Protein AF-A0A8T1H9T9-F1 (afdb_monomer_lite)

Sequence (187 aa):
MYQTCFNNLQEPTKTAAKAFYFPAKLMSGYKSQDAETNREFNMTLEHLDGLLKQQKYLCGLCYKQLNVDTVSADRINNNLGHIDGNILMSCVECNVTRKDMSLIFFRYKKLLEFSS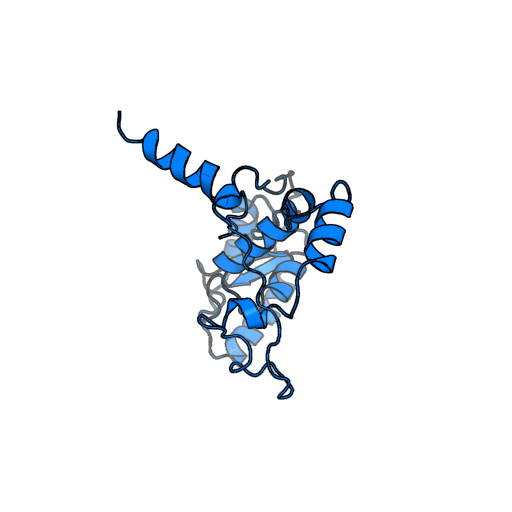DSLVYSIDRGEKDIYGKMKANIAGGPSIIFNRYAKRNETKNRGGKVCKKIIGYDAKALYLWADAMRSIDYN

Foldseek 3Di:
DDDFPCVDQDADDQDAADQDFADPVCLVVLVVVCVVVVADAADDSVLVSVLCVVLNQAAPQRNDHHDRQFWDWAAQQPVHGHHRPRTHIHGPVLRVVCPRPHSVVSSVVSSCVRCVVVGCPPADPVRVVVVVVVVVPPDDDPVVVVDPDADAQPDADDPRDGHHDDDDDPCVVVCVVVVVVVVVVPD

Radius of gyration: 25.4 Å; chains: 1; bounding box: 68×43×55 Å

Secondary structure (DSSP, 8-state):
-----GGGPPPPP----------GGGHHHHHHHHHHTT------HHHHHHHHHHTTTB-TTT-PBP-TTTEEEEESSTTS-S-TTSEEEEEHHHHHHHTTS-HHHHHHHHHHHHTTTTS--SS-GGGHHHHHHHHHH--S-GGGTT-S---TTTPBPTTSPBP-------THHHHHHHHHHHTTS--

Structure (mmCIF, N/CA/C/O backbone):
data_AF-A0A8T1H9T9-F1
#
_entry.id   AF-A0A8T1H9T9-F1
#
loop_
_atom_site.group_PDB
_atom_site.id
_atom_site.type_symbol
_atom_site.label_atom_id
_atom_site.label_alt_id
_atom_site.label_comp_id
_atom_site.label_asym_id
_atom_site.label_entity_id
_atom_site.label_seq_id
_atom_site.pdbx_PDB_ins_code
_atom_site.Cartn_x
_atom_site.Cartn_y
_atom_site.Cartn_z
_atom_site.occupancy
_atom_site.B_iso_or_equiv
_atom_site.auth_seq_id
_atom_site.auth_comp_id
_atom_site.auth_asym_id
_atom_site.auth_atom_id
_atom_site.pdbx_PDB_model_num
ATOM 1 N N . MET A 1 1 ? 22.676 7.965 -21.271 1.00 32.69 1 MET A N 1
ATOM 2 C CA . MET A 1 1 ? 21.995 7.920 -19.960 1.00 32.69 1 MET A CA 1
ATOM 3 C C . MET A 1 1 ? 20.557 7.567 -20.285 1.00 32.69 1 MET A C 1
ATOM 5 O O . MET A 1 1 ? 19.929 8.339 -20.991 1.00 32.69 1 MET A O 1
ATOM 9 N N . TYR A 1 2 ? 20.110 6.352 -19.965 1.00 31.20 2 TYR A N 1
ATOM 10 C CA . TYR A 1 2 ? 18.786 5.880 -20.377 1.00 31.20 2 TYR A CA 1
ATOM 11 C C . TYR A 1 2 ? 17.734 6.605 -19.543 1.00 31.20 2 TYR A C 1
ATOM 13 O O . TYR A 1 2 ? 17.544 6.289 -18.372 1.00 31.20 2 TYR A O 1
ATOM 21 N N . GLN A 1 3 ? 17.106 7.618 -20.128 1.00 34.66 3 GLN A N 1
ATOM 22 C CA . GLN A 1 3 ? 15.880 8.172 -19.588 1.00 34.66 3 GLN A CA 1
ATOM 23 C C . GLN A 1 3 ? 14.787 7.182 -19.980 1.00 34.66 3 GLN A C 1
ATOM 25 O O . GLN A 1 3 ? 14.427 7.076 -21.149 1.00 34.66 3 GLN A O 1
ATOM 30 N N . THR A 1 4 ? 14.323 6.386 -19.020 1.00 45.25 4 THR A N 1
ATOM 31 C CA . THR A 1 4 ? 13.048 5.678 -19.140 1.00 45.25 4 THR A CA 1
ATOM 32 C C . THR A 1 4 ? 12.015 6.706 -19.584 1.00 45.25 4 THR A C 1
ATOM 34 O O . THR A 1 4 ? 11.803 7.707 -18.898 1.00 45.25 4 THR A O 1
ATOM 37 N N . CYS A 1 5 ? 11.443 6.521 -20.772 1.00 45.84 5 CYS A N 1
ATOM 38 C CA . CYS A 1 5 ? 10.439 7.423 -21.316 1.00 45.84 5 CYS A CA 1
ATOM 39 C C . CYS A 1 5 ? 9.160 7.278 -20.478 1.00 45.84 5 CYS A C 1
ATOM 41 O O . CYS A 1 5 ? 8.282 6.483 -20.791 1.00 45.84 5 CYS A O 1
ATOM 43 N N . PHE A 1 6 ? 9.072 8.029 -19.380 1.00 54.66 6 PHE A N 1
ATOM 44 C CA . PHE A 1 6 ? 7.936 8.029 -18.453 1.00 54.66 6 PHE A CA 1
ATOM 45 C C . PHE A 1 6 ? 6.692 8.732 -19.003 1.00 54.66 6 PHE A C 1
ATOM 47 O O . PHE A 1 6 ? 5.670 8.792 -18.326 1.00 54.66 6 PHE A O 1
ATOM 54 N N . ASN A 1 7 ? 6.765 9.251 -20.228 1.00 53.41 7 ASN A N 1
ATOM 55 C CA . ASN A 1 7 ? 5.732 10.100 -20.812 1.00 53.41 7 ASN A CA 1
ATOM 56 C C . ASN A 1 7 ? 4.389 9.368 -21.018 1.00 53.41 7 ASN A C 1
ATOM 58 O O . ASN A 1 7 ? 3.380 10.037 -21.188 1.00 53.41 7 ASN A O 1
ATOM 62 N N . ASN A 1 8 ? 4.367 8.027 -20.949 1.00 60.62 8 ASN A N 1
ATOM 63 C CA . ASN A 1 8 ? 3.177 7.193 -21.168 1.00 60.62 8 ASN A CA 1
ATOM 64 C C . ASN A 1 8 ? 2.894 6.192 -20.027 1.00 60.62 8 ASN A C 1
ATOM 66 O O . ASN A 1 8 ? 2.303 5.138 -20.270 1.00 60.62 8 ASN A O 1
ATOM 70 N N . LEU A 1 9 ? 3.337 6.466 -18.792 1.00 67.94 9 LEU A N 1
ATOM 71 C CA . LEU A 1 9 ? 2.977 5.608 -17.657 1.00 67.94 9 LEU A CA 1
ATOM 72 C C . LEU A 1 9 ? 1.456 5.609 -17.460 1.00 67.94 9 LEU A C 1
ATOM 74 O O . LEU A 1 9 ? 0.837 6.667 -17.348 1.00 67.94 9 LEU A O 1
ATOM 78 N N . GLN A 1 10 ? 0.861 4.421 -17.408 1.00 71.00 10 GLN A N 1
ATOM 79 C CA . GLN A 1 10 ? -0.572 4.274 -17.181 1.00 71.00 10 GLN A CA 1
ATOM 80 C C . GLN A 1 10 ? -0.849 4.150 -15.684 1.00 71.00 10 GLN A C 1
ATOM 82 O O . GLN A 1 10 ? -0.148 3.436 -14.965 1.00 71.00 10 GLN A O 1
ATOM 87 N N . GLU A 1 11 ? -1.892 4.829 -15.209 1.00 72.19 11 GLU A N 1
ATOM 88 C CA . GLU A 1 11 ? -2.428 4.576 -13.875 1.00 72.19 11 GLU A CA 1
ATOM 89 C C . GLU A 1 11 ? -3.431 3.414 -13.908 1.00 72.19 11 GLU A C 1
ATOM 91 O O . GLU A 1 11 ? -4.172 3.261 -14.884 1.00 72.19 11 GLU A O 1
ATOM 96 N N . PRO A 1 12 ? -3.535 2.632 -12.820 1.00 75.38 12 PRO A N 1
ATOM 97 C CA . PRO A 1 12 ? -4.571 1.621 -12.702 1.00 75.38 12 PRO A CA 1
ATOM 98 C C . PRO A 1 12 ? -5.969 2.240 -12.757 1.00 75.38 12 PRO A C 1
ATOM 100 O O . PRO A 1 12 ? -6.246 3.275 -12.142 1.00 75.38 12 PRO A O 1
ATOM 103 N N . THR A 1 13 ? -6.884 1.567 -13.452 1.00 79.38 13 THR A N 1
ATOM 104 C CA . THR A 1 13 ? -8.282 1.994 -13.553 1.00 79.38 13 THR A CA 1
ATOM 105 C C . THR A 1 13 ? -8.969 1.966 -12.188 1.00 79.38 13 THR A C 1
ATOM 107 O O . THR A 1 13 ? -8.988 0.937 -11.510 1.00 79.38 13 THR A O 1
ATOM 110 N N . LYS A 1 14 ? -9.607 3.078 -11.814 1.00 84.19 14 LYS A N 1
ATOM 111 C CA . LYS A 1 14 ? -10.335 3.239 -10.545 1.00 84.19 14 LYS A CA 1
ATOM 112 C C . LYS A 1 14 ? -11.791 2.803 -10.730 1.00 84.19 14 LYS A C 1
ATOM 114 O O . LYS A 1 14 ? -12.678 3.633 -10.910 1.00 84.19 14 LYS A O 1
ATOM 119 N N . THR A 1 15 ? -12.021 1.491 -10.758 1.00 83.62 15 THR A N 1
ATOM 120 C CA . THR A 1 15 ? -13.379 0.922 -10.837 1.00 83.62 15 THR A CA 1
ATOM 121 C C . THR A 1 15 ? -14.134 1.120 -9.522 1.00 83.62 15 THR A C 1
ATOM 123 O O . THR A 1 15 ? -13.524 1.241 -8.464 1.00 83.62 15 THR A O 1
ATOM 126 N N . ALA A 1 16 ? -15.466 1.186 -9.571 1.00 80.75 16 ALA A N 1
ATOM 127 C CA . ALA A 1 16 ? -16.275 1.348 -8.365 1.00 80.75 16 ALA A CA 1
ATOM 128 C C . ALA A 1 16 ? -16.218 0.083 -7.490 1.00 80.75 16 ALA A C 1
ATOM 130 O O . ALA A 1 16 ? -16.397 -1.024 -7.995 1.00 80.75 16 ALA A O 1
ATOM 131 N N . ALA A 1 17 ? -15.998 0.256 -6.185 1.00 89.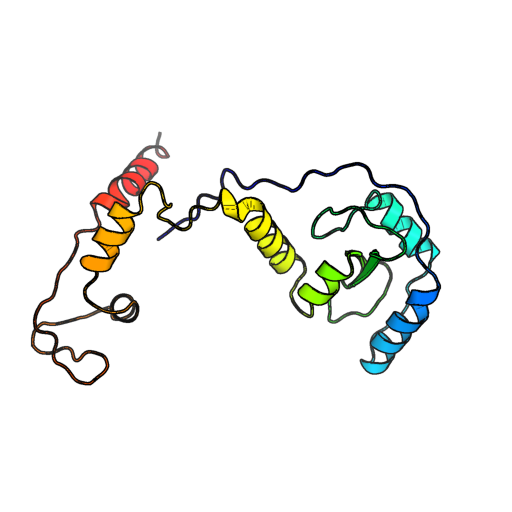88 17 ALA A N 1
ATOM 132 C CA . ALA A 1 17 ? -15.987 -0.824 -5.200 1.00 89.88 17 ALA A CA 1
ATOM 133 C C . ALA A 1 17 ? -17.249 -0.804 -4.322 1.00 89.88 17 ALA A C 1
ATOM 135 O O . ALA A 1 17 ? -17.875 0.239 -4.116 1.00 89.88 17 ALA A O 1
ATOM 136 N N . LYS A 1 18 ? -17.625 -1.977 -3.801 1.00 94.06 18 LYS A N 1
ATOM 137 C CA . LYS A 1 18 ? -18.786 -2.139 -2.918 1.00 94.06 18 LYS A CA 1
ATOM 138 C C . LYS A 1 18 ? -18.478 -1.578 -1.528 1.00 94.06 18 LYS A C 1
ATOM 140 O O . LYS A 1 18 ? -17.429 -1.867 -0.963 1.00 94.06 18 LYS A O 1
ATOM 145 N N . ALA A 1 19 ? -19.418 -0.824 -0.966 1.00 96.19 19 ALA A N 1
ATOM 146 C CA . ALA A 1 19 ? -19.297 -0.298 0.388 1.00 96.19 19 ALA A CA 1
ATOM 147 C C . ALA A 1 19 ? -19.327 -1.413 1.448 1.00 96.19 19 ALA A C 1
ATOM 149 O O . ALA A 1 19 ? -20.105 -2.364 1.341 1.00 96.19 19 ALA A O 1
ATOM 150 N N . PHE A 1 20 ? -18.501 -1.269 2.485 1.00 97.12 20 PHE A N 1
ATOM 151 C CA . PHE A 1 20 ? -18.460 -2.142 3.659 1.00 97.12 20 PHE A CA 1
ATOM 152 C C . PHE A 1 20 ? -17.895 -1.385 4.874 1.00 97.12 20 PHE A C 1
ATOM 154 O O . PHE A 1 20 ? -17.357 -0.288 4.719 1.00 97.12 20 PHE A O 1
ATOM 161 N N . TYR A 1 21 ? -18.026 -1.974 6.063 1.00 96.88 21 TYR A N 1
ATOM 162 C CA . TYR A 1 21 ? -17.457 -1.453 7.310 1.00 96.88 21 TYR A CA 1
ATOM 163 C C . TYR A 1 21 ? -16.150 -2.159 7.651 1.00 96.88 21 TYR A C 1
ATOM 165 O O . TYR A 1 21 ? -16.006 -3.362 7.404 1.00 96.88 21 TYR A O 1
ATOM 173 N N . PHE A 1 22 ? -15.208 -1.433 8.241 1.00 96.44 22 PHE A N 1
ATOM 174 C CA . PHE A 1 22 ? -13.924 -1.991 8.620 1.00 96.44 22 PHE A CA 1
ATOM 175 C C . PHE A 1 22 ? -14.094 -3.117 9.665 1.00 96.44 22 PHE A C 1
ATOM 177 O O . PHE A 1 22 ? -14.829 -2.954 10.644 1.00 96.44 22 PHE A O 1
ATOM 184 N N . PRO A 1 23 ? -13.424 -4.276 9.509 1.00 96.19 23 PRO A N 1
ATOM 185 C CA . PRO A 1 23 ? -13.605 -5.396 10.424 1.00 96.19 23 PRO A CA 1
ATOM 186 C C . PRO A 1 23 ? -12.994 -5.105 11.804 1.00 96.19 23 PRO A C 1
ATOM 188 O O . PRO A 1 23 ? -11.774 -5.129 11.975 1.00 96.19 23 PRO A O 1
ATOM 191 N N . ALA A 1 24 ? -13.843 -4.939 12.822 1.00 94.69 24 ALA A N 1
ATOM 192 C CA . ALA A 1 24 ? -13.422 -4.668 14.203 1.00 94.69 24 ALA A CA 1
ATOM 193 C C . ALA A 1 24 ? -12.420 -5.693 14.767 1.00 94.69 24 ALA A C 1
ATOM 195 O O . ALA A 1 24 ? -11.540 -5.340 15.550 1.00 94.69 24 ALA A O 1
ATOM 196 N N . LYS A 1 25 ? -12.497 -6.951 14.309 1.00 94.19 25 LYS A N 1
ATOM 197 C CA . LYS A 1 25 ? -11.572 -8.033 14.687 1.00 94.19 25 LYS A CA 1
ATOM 198 C C . LYS A 1 25 ? -10.094 -7.724 14.400 1.00 94.19 25 LYS A C 1
ATOM 200 O O . LYS A 1 25 ? -9.234 -8.304 15.047 1.00 94.19 25 LYS A O 1
ATOM 205 N N . LEU A 1 26 ? -9.792 -6.840 13.443 1.00 92.69 26 LEU A N 1
ATOM 206 C CA . LEU A 1 26 ? -8.414 -6.495 13.073 1.00 92.69 26 LEU A CA 1
ATOM 207 C C . LEU A 1 26 ? -7.767 -5.495 14.048 1.00 92.69 26 LEU A C 1
ATOM 209 O O . LEU A 1 26 ? -6.543 -5.425 14.125 1.00 92.69 26 LEU A O 1
ATOM 213 N N . MET A 1 27 ? -8.568 -4.753 14.821 1.00 93.00 27 MET A N 1
ATOM 214 C CA . MET A 1 27 ? -8.092 -3.675 15.700 1.00 93.00 27 MET A CA 1
ATOM 215 C C . MET A 1 27 ? -7.128 -4.166 16.782 1.00 93.00 27 MET A C 1
ATOM 217 O O . MET A 1 27 ? -6.137 -3.500 17.079 1.00 93.00 27 MET A O 1
ATOM 221 N N . SER A 1 28 ? -7.399 -5.339 17.361 1.00 93.19 28 SER A N 1
ATOM 222 C CA . SER A 1 28 ? -6.541 -5.930 18.393 1.00 93.19 28 SER A CA 1
ATOM 223 C C . SER A 1 28 ? -5.134 -6.206 17.865 1.00 93.19 28 SER A C 1
ATOM 225 O O . SER A 1 28 ? -4.162 -5.926 18.560 1.00 93.19 28 SER A O 1
ATOM 227 N N . GLY A 1 29 ? -5.020 -6.671 16.616 1.00 93.94 29 GLY A N 1
ATOM 228 C CA . GLY A 1 29 ? -3.738 -6.942 15.971 1.00 93.94 29 GLY A CA 1
ATOM 229 C C . GLY A 1 29 ? -2.877 -5.689 15.825 1.00 93.94 29 GLY A C 1
ATOM 230 O O . GLY A 1 29 ? -1.703 -5.713 16.187 1.00 93.94 29 GLY A O 1
ATOM 231 N N . TYR A 1 30 ? -3.453 -4.582 15.352 1.00 94.62 30 TYR A N 1
ATOM 232 C CA . TYR A 1 30 ? -2.717 -3.319 15.213 1.00 94.62 30 TYR A CA 1
ATOM 233 C C . TYR A 1 30 ? -2.293 -2.743 16.566 1.00 94.62 30 TYR A C 1
ATOM 235 O O . TYR A 1 30 ? -1.154 -2.303 16.716 1.00 94.62 30 TYR A O 1
ATOM 243 N N . LYS A 1 31 ? -3.173 -2.823 17.572 1.00 94.50 31 LYS A N 1
ATOM 244 C CA . LYS A 1 31 ? -2.868 -2.375 18.934 1.00 94.50 31 LYS A CA 1
ATOM 245 C C . LYS A 1 31 ? -1.685 -3.139 19.536 1.00 94.50 31 LYS A C 1
ATOM 247 O O . LYS A 1 31 ? -0.804 -2.520 20.124 1.00 94.50 31 LYS A O 1
ATOM 252 N N . SER A 1 32 ? -1.643 -4.462 19.365 1.00 95.25 32 SER A N 1
ATOM 253 C CA . SER A 1 32 ? -0.517 -5.288 19.819 1.00 95.25 32 SER A CA 1
ATOM 254 C C . SER A 1 32 ? 0.787 -4.934 19.100 1.00 95.25 32 SER A C 1
ATOM 256 O O . SER A 1 32 ? 1.805 -4.751 19.758 1.00 95.25 32 SER A O 1
ATOM 258 N N . GLN A 1 33 ? 0.755 -4.760 17.775 1.00 91.50 33 GLN A N 1
ATOM 259 C CA . GLN A 1 33 ? 1.948 -4.419 16.984 1.00 91.50 33 GLN A CA 1
ATOM 260 C C . GLN A 1 33 ? 2.578 -3.083 17.396 1.00 91.50 33 GLN A C 1
ATOM 262 O O . GLN A 1 33 ? 3.804 -2.954 17.469 1.00 91.50 33 GLN A O 1
ATOM 267 N N . ASP A 1 34 ? 1.752 -2.066 17.639 1.00 93.69 34 ASP A N 1
ATOM 268 C CA . ASP A 1 34 ? 2.252 -0.762 18.066 1.00 93.69 34 ASP A CA 1
ATOM 269 C C . ASP A 1 34 ? 2.763 -0.809 19.509 1.00 93.69 34 ASP A C 1
ATOM 271 O O . ASP A 1 34 ? 3.836 -0.271 19.778 1.00 93.69 34 ASP A O 1
ATOM 275 N N . ALA A 1 35 ? 2.091 -1.542 20.405 1.00 94.88 35 ALA A N 1
ATOM 276 C CA . ALA A 1 35 ? 2.564 -1.749 21.773 1.00 94.88 35 ALA A CA 1
ATOM 277 C C . ALA A 1 35 ? 3.933 -2.457 21.824 1.00 94.88 35 ALA A C 1
ATOM 279 O O . ALA A 1 35 ? 4.825 -2.005 22.539 1.00 94.88 35 ALA A O 1
ATOM 280 N N . GLU A 1 36 ? 4.141 -3.509 21.023 1.00 94.94 36 GLU A N 1
ATOM 281 C CA . GLU A 1 36 ? 5.419 -4.241 20.931 1.00 94.94 36 GLU A CA 1
ATOM 282 C C . GLU A 1 36 ? 6.593 -3.356 20.494 1.00 94.94 36 GLU A C 1
ATOM 284 O O . GLU A 1 36 ? 7.743 -3.606 20.848 1.00 94.94 36 GLU A O 1
ATOM 289 N N . THR A 1 37 ? 6.307 -2.311 19.720 1.00 92.00 37 THR A N 1
ATOM 290 C CA . THR A 1 37 ? 7.315 -1.396 19.169 1.00 92.00 37 THR A CA 1
ATOM 291 C C . THR A 1 37 ? 7.311 -0.025 19.840 1.00 92.00 37 THR A C 1
ATOM 293 O O . THR A 1 37 ? 7.974 0.891 19.355 1.00 92.00 37 THR A O 1
ATOM 296 N N . ASN A 1 38 ? 6.598 0.103 20.965 1.00 93.75 38 ASN A N 1
ATOM 297 C CA . ASN A 1 38 ? 6.439 1.328 21.746 1.00 93.75 38 ASN A CA 1
ATOM 298 C C . ASN A 1 38 ? 5.967 2.536 20.910 1.00 93.75 38 ASN A C 1
ATOM 300 O O . ASN A 1 38 ? 6.473 3.650 21.047 1.00 93.75 38 ASN A O 1
ATOM 304 N N . ARG A 1 3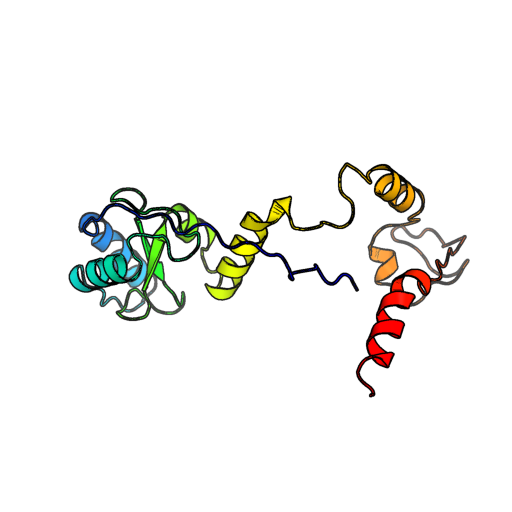9 ? 5.014 2.296 20.003 1.00 93.94 39 ARG A N 1
ATOM 305 C CA . ARG A 1 39 ? 4.364 3.309 19.167 1.00 93.94 39 ARG A CA 1
ATOM 306 C C . ARG A 1 39 ? 2.996 3.681 19.738 1.00 93.94 39 ARG A C 1
ATOM 308 O O . ARG A 1 39 ? 2.310 2.855 20.335 1.00 93.94 39 ARG A O 1
ATOM 315 N N . GLU A 1 40 ? 2.586 4.926 19.517 1.00 94.00 40 GLU A N 1
ATOM 316 C CA . GLU A 1 40 ? 1.265 5.416 19.917 1.00 94.00 40 GLU A CA 1
ATOM 317 C C . GLU A 1 40 ? 0.145 4.772 19.088 1.00 94.00 40 GLU A C 1
ATOM 319 O O . GLU A 1 40 ? 0.273 4.606 17.875 1.00 94.00 40 GLU A O 1
ATOM 324 N N . PHE A 1 41 ? -0.972 4.453 19.740 1.00 94.12 41 PHE A N 1
ATOM 325 C CA . PHE A 1 41 ? -2.165 3.904 19.106 1.00 94.12 41 PHE A CA 1
ATOM 326 C C . PHE A 1 41 ? -3.380 4.757 19.479 1.00 94.12 41 PHE A C 1
ATOM 328 O O . PHE A 1 41 ? -3.765 4.797 20.647 1.00 94.12 41 PHE A O 1
ATOM 335 N N . ASN A 1 42 ? -3.991 5.414 18.493 1.00 92.81 42 ASN A N 1
ATOM 336 C CA . ASN A 1 42 ? -5.160 6.279 18.688 1.00 92.81 42 ASN A CA 1
ATOM 337 C C . ASN A 1 42 ? -6.182 6.169 17.538 1.00 92.81 42 ASN A C 1
ATOM 339 O O . ASN A 1 42 ? -6.964 7.081 17.301 1.00 92.81 42 ASN A O 1
ATOM 343 N N . MET A 1 43 ? -6.165 5.070 16.780 1.00 91.06 43 MET A N 1
ATOM 344 C CA . MET A 1 43 ? -7.112 4.880 15.680 1.00 91.06 43 MET A CA 1
ATOM 345 C C . MET A 1 43 ? -8.504 4.478 16.194 1.00 91.06 43 MET A C 1
ATOM 347 O O . MET A 1 43 ? -8.632 3.651 17.102 1.00 91.06 43 MET A O 1
ATOM 351 N N . THR A 1 44 ? -9.555 4.969 15.539 1.00 93.62 44 THR A N 1
ATOM 352 C CA . THR A 1 44 ? -10.946 4.561 15.805 1.00 93.62 44 THR A CA 1
ATOM 353 C C . THR A 1 44 ? -11.570 3.860 14.597 1.00 93.62 44 THR A C 1
ATOM 355 O O . THR A 1 44 ? -11.177 4.087 13.452 1.00 93.62 44 THR A O 1
ATOM 358 N N . LEU A 1 45 ? -12.569 3.000 14.835 1.00 94.19 45 LEU A N 1
ATOM 359 C CA . LEU A 1 45 ? -13.314 2.354 13.743 1.00 94.19 45 LEU A CA 1
ATOM 360 C C . LEU A 1 45 ? -14.064 3.376 12.884 1.00 94.19 45 LEU A C 1
ATOM 362 O O . LEU A 1 45 ? -14.055 3.269 11.662 1.00 94.19 45 LEU A O 1
ATOM 366 N N . GLU A 1 46 ? -14.634 4.405 13.512 1.00 94.94 46 GLU A N 1
ATOM 367 C CA . GLU A 1 46 ? -15.316 5.496 12.813 1.00 94.94 46 GLU A CA 1
ATOM 368 C C . GLU A 1 46 ? -14.370 6.238 11.860 1.00 94.94 46 GLU A C 1
ATOM 370 O O . GLU A 1 46 ? -14.739 6.524 10.718 1.00 94.94 46 GLU A O 1
ATOM 375 N N . HIS A 1 47 ? -13.127 6.489 12.290 1.00 94.88 47 HIS A N 1
ATOM 376 C CA . HIS A 1 47 ? -12.107 7.088 11.435 1.00 94.88 47 HIS A CA 1
ATOM 377 C C . HIS A 1 47 ? -11.761 6.182 10.245 1.00 94.88 47 HIS A C 1
ATOM 379 O O . HIS A 1 47 ? -11.738 6.649 9.106 1.00 94.88 47 HIS A O 1
ATOM 385 N N . LEU A 1 48 ? -11.564 4.879 10.475 1.00 96.12 48 LEU A N 1
ATOM 386 C CA . LEU A 1 48 ? -11.284 3.907 9.411 1.00 96.12 48 LEU A CA 1
ATOM 387 C C . LEU A 1 48 ? -12.415 3.805 8.383 1.00 96.12 48 LEU A C 1
ATOM 389 O O . LEU A 1 48 ? -12.158 3.778 7.178 1.00 96.12 48 LEU A O 1
ATOM 393 N N . ASP A 1 49 ? -13.666 3.799 8.837 1.00 96.75 49 ASP A N 1
ATOM 394 C CA . ASP A 1 49 ? -14.834 3.816 7.956 1.00 96.75 49 ASP A CA 1
ATOM 395 C C . ASP A 1 49 ? -14.927 5.128 7.162 1.00 96.75 49 ASP A C 1
ATOM 397 O O . ASP A 1 49 ? -15.301 5.129 5.983 1.00 96.75 49 ASP A O 1
ATOM 401 N N . GLY A 1 50 ? -14.543 6.248 7.780 1.00 96.75 50 GLY A N 1
ATOM 402 C CA . GLY A 1 50 ? -14.366 7.535 7.112 1.00 96.75 50 GLY A CA 1
ATOM 403 C C . GLY A 1 50 ? -13.320 7.471 5.996 1.00 96.75 50 GLY A C 1
ATOM 404 O O . GLY A 1 50 ? -13.605 7.875 4.865 1.00 96.75 50 GLY A O 1
ATOM 405 N N . LEU A 1 51 ? -12.147 6.897 6.273 1.00 96.69 51 LEU A N 1
ATOM 406 C CA . LE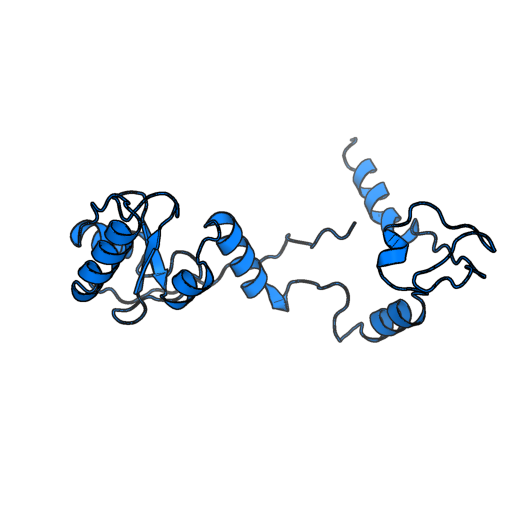U A 1 51 ? -11.073 6.717 5.292 1.00 96.69 51 LEU A CA 1
ATOM 407 C C . LEU A 1 51 ? -11.490 5.788 4.144 1.00 96.69 51 LEU A C 1
ATOM 409 O O . LEU A 1 51 ? -11.216 6.086 2.980 1.00 96.69 51 LEU A O 1
ATOM 413 N N . LEU A 1 52 ? -12.202 4.692 4.432 1.00 96.88 52 LEU A N 1
ATOM 414 C CA . LEU A 1 52 ? -12.745 3.794 3.407 1.00 96.88 52 LEU A CA 1
ATOM 415 C C . LEU A 1 52 ? -13.684 4.533 2.447 1.00 96.88 52 LEU A C 1
ATOM 417 O O . LEU A 1 52 ? -13.539 4.401 1.229 1.00 96.88 52 LEU A O 1
ATOM 421 N N . LYS A 1 53 ? -14.601 5.351 2.978 1.00 96.12 53 LYS A N 1
ATOM 422 C CA . LYS A 1 53 ? -15.503 6.188 2.171 1.00 96.12 53 LYS A CA 1
ATOM 423 C C . LYS A 1 53 ? -14.729 7.200 1.326 1.00 96.12 53 LYS A C 1
ATOM 425 O O . LYS A 1 53 ? -14.976 7.300 0.125 1.00 96.12 53 LYS A O 1
ATOM 430 N N . GLN A 1 54 ? -13.764 7.906 1.920 1.00 94.94 54 GLN A N 1
ATOM 431 C CA . GLN A 1 54 ? -12.922 8.886 1.219 1.00 94.94 54 GLN A CA 1
ATOM 432 C C . GLN A 1 54 ? -12.118 8.247 0.077 1.00 94.94 54 GLN A C 1
ATOM 434 O O . GLN A 1 54 ? -12.023 8.811 -1.014 1.00 94.94 54 GLN A O 1
ATOM 439 N N . GLN A 1 55 ? -11.596 7.038 0.291 1.00 95.12 55 GLN A N 1
ATOM 440 C CA . GLN A 1 55 ? -10.862 6.267 -0.713 1.00 95.12 55 GLN A CA 1
ATOM 441 C C . GLN A 1 55 ? -11.760 5.487 -1.683 1.00 95.12 55 GLN A C 1
ATOM 443 O O . GLN A 1 55 ? -11.248 4.729 -2.510 1.00 95.12 55 GLN A O 1
ATOM 448 N N . LYS A 1 56 ? -13.087 5.646 -1.600 1.00 95.69 56 LYS A N 1
ATOM 449 C CA . LYS A 1 56 ? -14.068 4.925 -2.427 1.00 95.69 56 LYS A CA 1
ATOM 450 C C . LYS A 1 56 ? -13.901 3.403 -2.357 1.00 95.69 56 LYS A C 1
ATOM 452 O O . LYS A 1 56 ? -14.114 2.714 -3.350 1.00 95.69 56 LYS A O 1
ATOM 457 N N . TYR A 1 57 ? -13.506 2.888 -1.192 1.00 97.00 57 TYR A N 1
ATOM 458 C CA . TYR A 1 57 ? -13.258 1.465 -0.942 1.00 97.00 57 TYR A CA 1
ATOM 459 C C . TYR A 1 57 ? -12.176 0.857 -1.855 1.00 97.00 57 TYR A C 1
ATOM 461 O O . TYR A 1 57 ? -12.189 -0.340 -2.144 1.00 97.00 57 TYR A O 1
ATOM 469 N N . LEU A 1 58 ? -11.217 1.675 -2.303 1.00 96.00 58 LEU A N 1
ATOM 470 C CA . LEU A 1 58 ? -10.064 1.250 -3.094 1.00 96.00 58 LEU A CA 1
ATOM 471 C C . LEU A 1 58 ? -8.780 1.280 -2.269 1.00 96.00 58 LEU A C 1
ATOM 473 O O . LEU A 1 58 ? -8.572 2.153 -1.422 1.00 96.00 58 LEU A O 1
ATOM 477 N N . CYS A 1 59 ? -7.877 0.349 -2.570 1.00 95.44 59 CYS A N 1
ATOM 478 C CA . CYS A 1 59 ? -6.527 0.349 -2.025 1.00 95.44 59 CYS A CA 1
ATOM 479 C C . CYS A 1 59 ? -5.800 1.639 -2.426 1.00 95.44 59 CYS A C 1
ATOM 481 O O . CYS A 1 59 ? -5.626 1.914 -3.613 1.00 95.44 59 CYS A O 1
ATOM 483 N N . GLY A 1 60 ? -5.286 2.388 -1.452 1.00 94.00 60 GLY A N 1
ATOM 484 C CA . GLY A 1 60 ? -4.565 3.644 -1.683 1.00 94.00 60 GLY A CA 1
ATOM 485 C C . GLY A 1 60 ? -3.175 3.497 -2.324 1.00 94.00 60 GLY A C 1
ATOM 486 O O . GLY A 1 60 ? -2.471 4.500 -2.493 1.00 94.00 60 GLY A O 1
ATOM 487 N N . LEU A 1 61 ? -2.768 2.260 -2.640 1.00 93.56 61 LEU A N 1
ATOM 488 C CA . LEU A 1 61 ? -1.478 1.913 -3.246 1.00 93.56 61 LEU A CA 1
ATOM 489 C C . LEU A 1 61 ? -1.620 1.300 -4.646 1.00 93.56 61 LEU A C 1
ATOM 491 O O . LEU A 1 61 ? -0.855 1.659 -5.533 1.00 93.56 61 LEU A O 1
ATOM 495 N N . CYS A 1 62 ? -2.569 0.381 -4.852 1.00 92.38 62 CYS A N 1
ATOM 496 C CA . CYS A 1 62 ? -2.741 -0.325 -6.131 1.00 92.38 62 CYS A CA 1
ATOM 497 C C . CYS A 1 62 ? -4.126 -0.160 -6.770 1.00 92.38 62 CYS A C 1
ATOM 499 O O . CYS A 1 62 ? -4.377 -0.752 -7.814 1.00 92.38 62 CYS A O 1
ATOM 501 N N . TYR A 1 63 ? -5.036 0.586 -6.134 1.00 92.88 63 TYR A N 1
ATOM 502 C CA . TYR A 1 63 ? -6.414 0.821 -6.582 1.00 92.88 63 TYR A CA 1
ATOM 503 C C . TYR A 1 63 ? -7.285 -0.431 -6.790 1.00 92.88 63 TYR A C 1
ATOM 505 O O . TYR A 1 63 ? -8.393 -0.319 -7.308 1.00 92.88 63 TYR A O 1
ATOM 513 N N . LYS A 1 64 ? -6.847 -1.617 -6.338 1.00 92.75 64 LYS A N 1
ATOM 514 C CA . LYS A 1 64 ? -7.721 -2.797 -6.240 1.00 92.75 64 LYS A CA 1
ATOM 515 C C . LYS A 1 64 ? -8.888 -2.517 -5.289 1.00 92.75 64 LYS A C 1
ATOM 517 O O . LYS A 1 64 ? -8.726 -1.808 -4.291 1.00 92.75 64 LYS A O 1
ATOM 522 N N . GLN A 1 65 ? -10.035 -3.120 -5.585 1.00 95.75 65 GLN A N 1
ATOM 523 C CA . GLN A 1 65 ? -11.224 -3.044 -4.741 1.00 95.75 65 GLN A CA 1
ATOM 524 C C . GLN A 1 65 ? -10.970 -3.750 -3.409 1.00 95.75 65 GLN A C 1
ATOM 526 O O . GLN A 1 65 ? -10.473 -4.877 -3.385 1.00 95.75 65 GLN A O 1
ATOM 531 N N . LEU A 1 66 ? -11.294 -3.072 -2.312 1.00 96.69 66 LEU A N 1
ATOM 532 C CA . LEU A 1 66 ? -11.186 -3.621 -0.969 1.00 96.69 66 LEU A CA 1
ATOM 533 C C . LEU A 1 66 ? -12.490 -4.314 -0.582 1.00 96.69 66 LEU A C 1
ATOM 535 O O . LEU A 1 66 ? -13.578 -3.946 -1.022 1.00 96.69 66 LEU A O 1
ATOM 539 N N . ASN A 1 67 ? -12.364 -5.308 0.283 1.00 95.88 67 ASN A N 1
ATOM 540 C CA . ASN A 1 67 ? -13.473 -5.970 0.951 1.00 95.88 67 ASN A CA 1
ATOM 541 C C . ASN A 1 67 ? -13.055 -6.338 2.384 1.00 95.88 67 ASN A C 1
ATOM 543 O O . ASN A 1 67 ? -11.911 -6.116 2.783 1.00 95.88 67 ASN A O 1
ATOM 547 N N . VAL A 1 68 ? -13.981 -6.929 3.138 1.00 95.69 68 VAL A N 1
ATOM 548 C CA . VAL A 1 68 ? -13.811 -7.305 4.553 1.00 95.69 68 VAL A CA 1
ATOM 549 C C . VAL A 1 68 ? -12.583 -8.200 4.790 1.00 95.69 68 VAL A C 1
ATOM 551 O O . VAL A 1 68 ? -11.971 -8.114 5.851 1.00 95.69 68 VAL A O 1
ATOM 554 N N . ASP A 1 69 ? -12.191 -9.017 3.810 1.00 94.56 69 ASP A N 1
ATOM 555 C CA . ASP A 1 69 ? -11.094 -9.986 3.945 1.00 94.56 69 ASP A CA 1
ATOM 556 C C . ASP A 1 69 ? -9.748 -9.456 3.438 1.00 94.56 69 ASP A C 1
ATOM 558 O O . ASP A 1 69 ? -8.689 -9.920 3.855 1.00 94.56 69 ASP A O 1
ATOM 562 N N . THR A 1 70 ? -9.774 -8.482 2.529 1.00 95.25 70 THR A N 1
ATOM 563 C CA . THR A 1 70 ? -8.574 -7.962 1.855 1.00 95.25 70 THR A CA 1
ATOM 564 C C . THR A 1 70 ? -8.119 -6.612 2.384 1.00 95.25 70 THR A C 1
ATOM 566 O O . THR A 1 70 ? -7.007 -6.196 2.063 1.00 95.25 70 THR A O 1
ATOM 569 N N . VAL A 1 71 ? -8.945 -5.913 3.162 1.00 97.00 71 VAL A N 1
ATOM 570 C CA . VAL A 1 71 ? -8.632 -4.592 3.713 1.00 97.00 71 VAL A CA 1
ATOM 571 C C . VAL A 1 71 ? -7.548 -4.657 4.793 1.00 97.00 71 VAL A C 1
ATOM 573 O O . VAL A 1 71 ? -7.506 -5.571 5.610 1.00 97.00 71 VAL A O 1
ATOM 576 N N . SER A 1 72 ? -6.687 -3.646 4.826 1.00 96.88 72 SER A N 1
ATOM 577 C CA . SER A 1 72 ? -5.730 -3.396 5.899 1.00 96.88 72 SER A CA 1
ATOM 578 C C . SER A 1 72 ? -5.633 -1.897 6.173 1.00 96.88 72 SER A C 1
ATOM 580 O O . SER A 1 72 ? -5.673 -1.088 5.245 1.00 96.88 72 SER A O 1
ATOM 582 N N . ALA A 1 73 ? -5.441 -1.528 7.438 1.00 96.12 73 ALA A N 1
ATOM 583 C CA . ALA A 1 73 ? -4.918 -0.218 7.805 1.00 96.12 73 ALA A CA 1
ATOM 584 C C . ALA A 1 73 ? -3.393 -0.248 7.629 1.00 96.12 73 ALA A C 1
ATOM 586 O O . ALA A 1 73 ? -2.733 -1.147 8.148 1.00 96.12 73 ALA A O 1
ATOM 587 N N . ASP A 1 74 ? -2.847 0.657 6.823 1.00 95.50 74 ASP A N 1
ATOM 588 C CA . ASP A 1 74 ? -1.415 0.749 6.544 1.00 95.50 74 ASP A CA 1
ATOM 589 C C . ASP A 1 74 ? -0.869 2.092 7.026 1.00 95.50 74 ASP A C 1
ATOM 591 O O . ASP A 1 74 ? -1.495 3.133 6.832 1.00 95.50 74 ASP A O 1
ATOM 595 N N . ARG A 1 75 ? 0.297 2.078 7.669 1.00 94.50 75 ARG A N 1
ATOM 596 C CA . ARG A 1 75 ? 0.904 3.280 8.245 1.00 94.50 75 ARG A CA 1
ATOM 597 C C . ARG A 1 75 ? 1.538 4.127 7.150 1.00 94.50 75 ARG A C 1
ATOM 599 O O . ARG A 1 75 ? 2.385 3.651 6.402 1.00 94.50 75 ARG A O 1
ATOM 606 N N . ILE A 1 76 ? 1.201 5.407 7.078 1.00 94.75 76 ILE A N 1
ATOM 607 C CA . ILE A 1 76 ? 1.818 6.334 6.118 1.00 94.75 76 ILE A CA 1
ATOM 608 C C . ILE A 1 76 ? 3.306 6.504 6.449 1.00 94.75 76 ILE A C 1
ATOM 610 O O . ILE A 1 76 ? 4.169 6.368 5.578 1.00 94.75 76 ILE A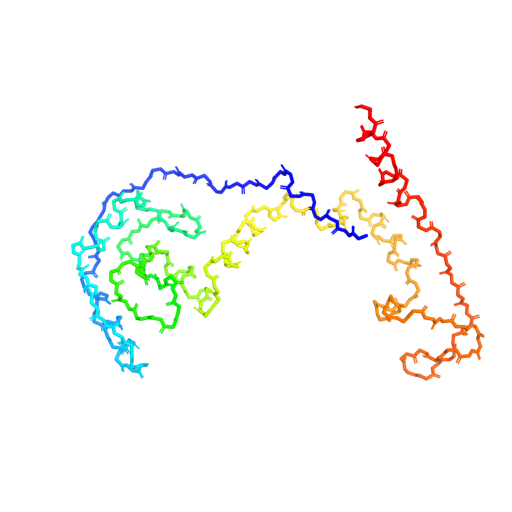 O 1
ATOM 614 N N . ASN A 1 77 ? 3.602 6.748 7.725 1.00 93.25 77 ASN A N 1
ATOM 615 C CA . ASN A 1 77 ? 4.938 6.791 8.292 1.00 93.25 77 ASN A CA 1
ATOM 616 C C . ASN A 1 77 ? 5.143 5.596 9.230 1.00 93.25 77 ASN A C 1
ATOM 618 O O . ASN A 1 77 ? 4.471 5.474 10.251 1.00 93.25 77 ASN A O 1
ATOM 622 N N . ASN A 1 78 ? 6.116 4.743 8.902 1.00 91.56 78 ASN A N 1
ATOM 623 C CA . ASN A 1 78 ? 6.439 3.526 9.657 1.00 91.56 78 ASN A CA 1
ATOM 624 C C . ASN A 1 78 ? 7.105 3.792 11.020 1.00 91.56 78 ASN A C 1
ATOM 626 O O . ASN A 1 78 ? 7.234 2.873 11.832 1.00 91.56 78 ASN A O 1
ATOM 630 N N . ASN A 1 79 ? 7.531 5.032 11.272 1.00 92.12 79 ASN A N 1
ATOM 631 C CA . ASN A 1 79 ? 8.089 5.453 12.558 1.00 92.12 79 ASN A CA 1
ATOM 632 C C . ASN A 1 79 ? 7.003 5.883 13.554 1.00 92.12 79 ASN A C 1
ATOM 634 O O . ASN A 1 79 ? 7.260 5.904 14.751 1.00 92.12 79 ASN A O 1
ATOM 638 N N . LEU A 1 80 ? 5.803 6.206 13.069 1.00 93.94 80 LEU A N 1
ATOM 639 C CA . LEU A 1 80 ? 4.637 6.537 13.887 1.00 93.94 80 LEU A CA 1
ATOM 640 C C . LEU A 1 80 ? 3.718 5.311 13.969 1.00 93.94 80 LEU A C 1
ATOM 642 O O . LEU A 1 80 ? 3.771 4.445 13.096 1.00 93.94 80 LEU A O 1
ATOM 646 N N . GLY A 1 81 ? 2.898 5.206 15.013 1.00 94.75 81 GLY A N 1
ATOM 647 C CA . GLY A 1 81 ? 1.915 4.123 15.132 1.00 94.75 81 GLY A CA 1
ATOM 648 C C . GLY A 1 81 ? 0.616 4.408 14.378 1.00 94.75 81 GLY A C 1
ATOM 649 O O . GLY A 1 81 ? 0.543 5.318 13.545 1.00 94.75 81 GLY A O 1
ATOM 650 N N . HIS A 1 82 ? -0.418 3.616 14.646 1.00 95.69 82 HIS A N 1
ATOM 651 C CA . HIS A 1 82 ? -1.754 3.805 14.088 1.00 95.69 82 HIS A CA 1
ATOM 652 C C . HIS A 1 82 ? -2.477 4.928 14.843 1.00 95.69 82 HIS A C 1
ATOM 654 O O . HIS A 1 82 ? -3.256 4.699 15.769 1.00 95.69 82 HIS A O 1
ATOM 660 N N . ILE A 1 83 ? -2.197 6.158 14.422 1.00 95.00 83 ILE A N 1
ATOM 661 C CA . ILE A 1 83 ? -2.847 7.389 14.880 1.00 95.00 83 ILE A CA 1
ATOM 662 C C . ILE A 1 83 ? -3.622 8.031 13.729 1.00 95.00 83 ILE A C 1
ATOM 664 O O . ILE A 1 83 ? -3.277 7.841 12.555 1.00 95.00 83 ILE A O 1
ATOM 668 N N . ASP A 1 84 ? -4.642 8.814 14.064 1.00 90.88 84 ASP A N 1
ATOM 669 C CA . ASP A 1 84 ? -5.413 9.570 13.080 1.00 90.88 84 ASP A CA 1
ATOM 670 C C . ASP A 1 84 ? -4.486 10.467 12.241 1.00 90.88 84 ASP A C 1
ATOM 672 O O . ASP A 1 84 ? -3.588 11.140 12.748 1.00 90.88 84 ASP A O 1
ATOM 676 N N . GLY A 1 85 ? -4.662 10.426 10.919 1.00 91.06 85 GLY A N 1
ATOM 677 C CA . GLY A 1 85 ? -3.789 11.122 9.964 1.00 91.06 85 GLY A CA 1
ATOM 678 C C . GLY A 1 85 ? -2.509 10.374 9.559 1.00 91.06 85 GLY A C 1
ATOM 679 O O . GLY A 1 85 ? -1.871 10.778 8.588 1.00 91.06 85 GLY A O 1
ATOM 680 N N . ASN A 1 86 ? -2.152 9.258 10.210 1.00 95.69 86 ASN A N 1
ATOM 681 C CA . ASN A 1 86 ? -1.033 8.392 9.802 1.00 95.69 86 ASN A CA 1
ATOM 682 C C . ASN A 1 86 ? -1.490 7.074 9.146 1.00 95.69 86 ASN A C 1
ATOM 684 O O . ASN A 1 86 ? -0.706 6.134 9.025 1.00 95.69 86 ASN A O 1
ATOM 688 N N . ILE A 1 87 ? -2.750 6.969 8.725 1.00 95.81 87 ILE A N 1
ATOM 689 C CA . ILE A 1 87 ? -3.330 5.719 8.220 1.00 95.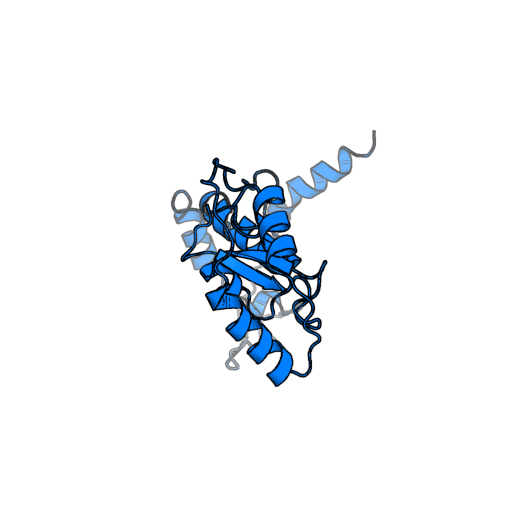81 87 ILE A CA 1
ATOM 690 C C . ILE A 1 87 ? -3.782 5.886 6.768 1.00 95.81 87 ILE A C 1
ATOM 692 O O . ILE A 1 87 ? -4.429 6.864 6.405 1.00 95.81 87 ILE A O 1
ATOM 696 N N . LEU A 1 88 ? -3.461 4.892 5.943 1.00 96.38 88 LEU A N 1
ATOM 697 C CA . LEU A 1 88 ? -3.945 4.711 4.581 1.00 96.38 88 LEU A CA 1
ATOM 698 C C . LEU A 1 88 ? -4.675 3.366 4.491 1.00 96.38 88 LEU A C 1
ATOM 700 O O . LEU A 1 88 ? -4.126 2.336 4.883 1.00 96.38 88 LEU A O 1
ATOM 704 N N . MET A 1 89 ? -5.871 3.333 3.899 1.00 96.94 89 MET A N 1
ATOM 705 C CA . MET A 1 89 ? -6.524 2.052 3.613 1.00 96.94 89 MET A CA 1
ATOM 706 C C . MET A 1 89 ? -5.817 1.374 2.440 1.00 96.94 89 MET A C 1
ATOM 708 O O . MET A 1 89 ? -5.745 1.918 1.334 1.00 96.94 89 MET A O 1
ATOM 712 N N . SER A 1 90 ? -5.295 0.175 2.656 1.00 97.06 90 SER A N 1
ATOM 713 C CA . SER A 1 90 ? -4.617 -0.615 1.630 1.00 97.06 90 SER A CA 1
ATOM 714 C C . SER A 1 90 ? -5.177 -2.033 1.578 1.00 97.06 90 SER A C 1
ATOM 716 O O . SER A 1 90 ? -5.991 -2.422 2.414 1.00 97.06 90 SER A O 1
ATOM 718 N N . CYS A 1 91 ? -4.771 -2.812 0.576 1.00 96.56 91 CYS A N 1
ATOM 719 C CA . CYS A 1 91 ? -4.985 -4.250 0.622 1.00 96.56 91 CYS A CA 1
ATOM 720 C C . CYS A 1 91 ? -3.863 -4.930 1.418 1.00 96.56 91 CYS A C 1
ATOM 722 O O . CYS A 1 91 ? -2.718 -4.468 1.398 1.00 96.56 91 CYS A O 1
ATOM 724 N N . VAL A 1 92 ? -4.171 -6.063 2.053 1.00 96.75 92 VAL A N 1
ATOM 725 C CA . VAL A 1 92 ? -3.206 -6.882 2.808 1.00 96.75 92 VAL A CA 1
ATOM 726 C C . VAL A 1 92 ? -1.956 -7.182 1.973 1.00 96.75 92 VAL A C 1
ATOM 728 O O . VAL A 1 92 ? -0.841 -7.018 2.460 1.00 96.75 92 VAL A O 1
ATOM 731 N N . GLU A 1 93 ? -2.120 -7.524 0.690 1.00 96.00 93 GLU A N 1
ATOM 732 C CA . GLU A 1 93 ? -0.999 -7.770 -0.230 1.00 96.00 93 GLU A CA 1
ATOM 733 C C . GLU A 1 93 ? -0.033 -6.579 -0.310 1.00 96.00 93 GLU A C 1
ATOM 735 O O . GLU A 1 93 ? 1.186 -6.755 -0.252 1.00 96.00 93 GLU A O 1
ATOM 740 N N . CYS A 1 94 ? -0.560 -5.356 -0.449 1.00 96.12 94 CYS A N 1
ATOM 741 C CA . CYS A 1 94 ? 0.275 -4.165 -0.557 1.00 96.12 94 CYS A CA 1
ATOM 742 C C . CYS A 1 94 ? 0.944 -3.832 0.771 1.00 96.12 94 CYS A C 1
ATOM 744 O O . CYS A 1 94 ? 2.137 -3.552 0.750 1.00 96.12 94 CYS A O 1
ATOM 746 N N . ASN A 1 95 ? 0.228 -3.923 1.895 1.00 95.56 95 ASN A N 1
ATOM 747 C CA . ASN A 1 95 ? 0.802 -3.688 3.221 1.00 95.56 95 ASN A CA 1
ATOM 748 C C . ASN A 1 95 ? 1.985 -4.642 3.492 1.00 95.56 95 ASN A C 1
ATOM 750 O O . ASN A 1 95 ? 3.105 -4.214 3.772 1.00 95.56 95 ASN A O 1
ATOM 754 N N . VAL A 1 96 ? 1.777 -5.946 3.271 1.00 94.56 96 VAL A N 1
ATOM 755 C CA . VAL A 1 96 ? 2.814 -6.977 3.456 1.00 94.56 96 VAL A CA 1
ATOM 756 C C . VAL A 1 96 ? 3.997 -6.776 2.505 1.00 94.56 96 VAL A C 1
ATOM 758 O O . VAL A 1 96 ? 5.145 -6.965 2.902 1.00 94.56 96 VAL A O 1
ATOM 761 N N . THR A 1 97 ? 3.746 -6.381 1.253 1.00 94.69 97 THR A N 1
ATOM 762 C CA . THR A 1 97 ? 4.821 -6.148 0.271 1.00 94.69 97 THR A CA 1
ATOM 763 C C . THR A 1 97 ? 5.582 -4.852 0.551 1.00 94.69 97 THR A C 1
ATOM 765 O O . THR A 1 97 ? 6.782 -4.784 0.278 1.00 94.69 97 THR A O 1
ATOM 768 N N . ARG A 1 98 ? 4.905 -3.817 1.068 1.00 94.19 98 ARG A N 1
ATOM 769 C CA . ARG A 1 98 ? 5.504 -2.515 1.376 1.00 94.19 98 ARG A CA 1
ATOM 770 C C . ARG A 1 98 ? 6.474 -2.622 2.543 1.00 94.19 98 ARG A C 1
ATOM 772 O O . ARG A 1 98 ? 7.553 -2.044 2.455 1.00 94.19 98 ARG A O 1
ATOM 779 N N . LYS A 1 99 ? 6.129 -3.392 3.581 1.00 89.81 99 LYS A N 1
ATOM 780 C CA . LYS A 1 99 ? 6.931 -3.537 4.807 1.00 89.81 99 LYS A CA 1
ATOM 781 C C . LYS A 1 99 ? 7.306 -2.163 5.384 1.00 89.81 99 LYS A C 1
ATOM 783 O O . LYS A 1 99 ? 6.446 -1.399 5.805 1.00 89.81 99 LYS A O 1
ATOM 788 N N . ASP A 1 100 ? 8.592 -1.841 5.382 1.00 88.56 100 ASP A N 1
ATOM 789 C CA . ASP A 1 100 ? 9.190 -0.609 5.878 1.00 88.56 100 ASP A CA 1
ATOM 790 C C . ASP A 1 100 ? 9.426 0.445 4.777 1.00 88.56 100 ASP A C 1
ATOM 792 O O . ASP A 1 100 ? 9.754 1.591 5.090 1.00 88.56 100 ASP A O 1
ATOM 796 N N . MET A 1 101 ? 9.193 0.106 3.502 1.00 92.50 101 MET A N 1
ATOM 797 C CA . MET A 1 101 ? 9.378 1.013 2.369 1.00 92.50 101 MET A CA 1
ATOM 798 C C . MET A 1 101 ? 8.473 2.241 2.482 1.00 92.50 101 MET A C 1
ATOM 800 O O . MET A 1 101 ? 7.281 2.138 2.792 1.00 92.50 101 MET A O 1
ATOM 804 N N . SER A 1 102 ? 9.020 3.416 2.162 1.00 91.69 102 SER A N 1
ATOM 805 C CA . SER A 1 102 ? 8.221 4.639 2.151 1.00 91.69 102 SER A CA 1
ATOM 806 C C . SER A 1 102 ? 7.074 4.538 1.146 1.00 91.69 102 SER A C 1
ATOM 808 O O . SER A 1 102 ? 7.175 3.919 0.081 1.00 91.69 102 SER A O 1
ATOM 810 N N . LEU A 1 103 ? 5.969 5.189 1.485 1.00 90.62 103 LEU A N 1
ATOM 811 C CA . LEU A 1 103 ? 4.754 5.186 0.685 1.00 90.62 103 LEU A CA 1
ATOM 812 C C . LEU A 1 103 ? 4.983 5.752 -0.728 1.00 90.62 103 LEU A C 1
ATOM 814 O O . LEU A 1 103 ? 4.442 5.227 -1.700 1.00 90.62 103 LEU A O 1
ATOM 818 N N . ILE A 1 104 ? 5.847 6.766 -0.855 1.00 88.94 104 ILE A N 1
ATOM 819 C CA . ILE A 1 104 ? 6.230 7.374 -2.140 1.00 88.94 104 ILE A CA 1
ATOM 820 C C . ILE A 1 104 ? 6.969 6.359 -3.019 1.00 88.94 104 ILE A C 1
ATOM 822 O O . ILE A 1 104 ? 6.576 6.138 -4.165 1.00 88.94 104 ILE A O 1
ATOM 826 N N . PHE A 1 105 ? 8.003 5.702 -2.481 1.00 88.62 105 PHE A N 1
ATOM 827 C CA . PHE A 1 105 ? 8.771 4.713 -3.241 1.00 88.62 105 PHE A CA 1
ATOM 828 C C . PHE A 1 105 ? 7.918 3.508 -3.628 1.00 88.62 105 PHE A C 1
ATOM 830 O O . PHE A 1 105 ? 8.032 3.005 -4.744 1.00 88.62 105 PHE A O 1
ATOM 837 N N . PHE A 1 106 ? 7.023 3.072 -2.743 1.00 92.25 106 PHE A N 1
ATOM 838 C CA . PHE A 1 106 ? 6.148 1.947 -3.036 1.00 92.25 106 PHE A CA 1
ATOM 839 C C . PHE A 1 106 ? 5.120 2.271 -4.125 1.00 92.25 106 PHE A C 1
ATOM 841 O O . PHE A 1 106 ? 4.897 1.452 -5.014 1.00 92.25 106 PHE A O 1
ATOM 848 N N . ARG A 1 107 ? 4.533 3.476 -4.110 1.00 90.06 107 ARG A N 1
ATOM 849 C CA . ARG A 1 107 ? 3.655 3.945 -5.195 1.00 90.06 107 ARG A CA 1
ATOM 850 C C . ARG A 1 107 ? 4.389 3.994 -6.526 1.00 90.06 107 ARG A C 1
ATOM 852 O O . ARG A 1 107 ? 3.869 3.503 -7.522 1.00 90.06 107 ARG A O 1
ATOM 859 N N . TYR A 1 108 ? 5.614 4.513 -6.526 1.00 86.12 108 TYR A N 1
ATOM 860 C CA . TYR A 1 108 ? 6.449 4.526 -7.719 1.00 86.12 108 TYR A CA 1
ATOM 861 C C . TYR A 1 108 ? 6.739 3.104 -8.225 1.00 86.12 108 TYR A C 1
ATOM 863 O O . TYR A 1 108 ? 6.551 2.817 -9.403 1.00 86.12 108 TYR A O 1
ATOM 871 N N . LYS A 1 109 ? 7.088 2.170 -7.331 1.00 88.00 109 LYS A N 1
ATOM 872 C CA . LYS A 1 109 ? 7.260 0.752 -7.675 1.00 88.00 109 LYS A CA 1
ATOM 873 C C . LYS A 1 109 ? 5.990 0.149 -8.285 1.00 88.00 109 LYS A C 1
ATOM 875 O O . LYS A 1 109 ? 6.080 -0.528 -9.302 1.00 88.00 109 LYS A O 1
ATOM 880 N N . LYS A 1 110 ? 4.813 0.409 -7.706 1.00 89.25 110 LYS A N 1
ATOM 881 C CA . LYS A 1 110 ? 3.528 -0.083 -8.232 1.00 89.25 110 LYS A CA 1
ATOM 882 C C . LYS A 1 110 ? 3.195 0.494 -9.603 1.00 89.25 110 LYS A C 1
ATOM 884 O O . LYS A 1 110 ? 2.698 -0.237 -10.451 1.00 89.25 110 LYS A O 1
ATOM 889 N N . LEU A 1 111 ? 3.503 1.768 -9.829 1.00 85.00 111 LEU A N 1
ATOM 890 C CA . LEU A 1 111 ? 3.344 2.414 -11.129 1.00 85.00 111 LEU A CA 1
ATOM 891 C C . LEU A 1 111 ? 4.228 1.751 -12.195 1.00 85.00 111 LEU A C 1
ATOM 893 O O . LEU A 1 111 ? 3.758 1.477 -13.298 1.00 85.00 111 LEU A O 1
ATOM 897 N N . LEU A 1 112 ? 5.479 1.430 -11.844 1.00 82.75 112 LEU A N 1
ATOM 898 C CA . LEU A 1 112 ? 6.376 0.686 -12.728 1.00 82.75 112 LEU A CA 1
ATOM 899 C C . LEU A 1 112 ? 5.873 -0.737 -12.997 1.00 82.75 112 LEU A C 1
ATOM 901 O O . LEU A 1 112 ? 5.890 -1.180 -14.137 1.00 82.75 112 LEU A O 1
ATOM 905 N N . GLU A 1 113 ? 5.403 -1.448 -11.971 1.00 84.38 113 GLU A N 1
ATOM 906 C CA . GLU A 1 113 ? 4.825 -2.790 -12.132 1.00 84.38 113 GLU A CA 1
ATOM 907 C C . GLU A 1 113 ? 3.604 -2.767 -13.063 1.00 84.38 113 GLU A C 1
ATOM 909 O O . GLU A 1 113 ? 3.495 -3.608 -13.952 1.00 84.38 113 GLU A O 1
ATOM 914 N N . PHE A 1 114 ? 2.709 -1.789 -12.893 1.00 82.38 114 PHE A N 1
ATOM 915 C CA . PHE A 1 114 ? 1.510 -1.651 -13.722 1.00 82.38 114 PHE A CA 1
ATOM 916 C C . PHE A 1 114 ? 1.839 -1.293 -15.172 1.00 82.38 114 PHE A C 1
ATOM 918 O O . PHE A 1 114 ? 1.211 -1.792 -16.095 1.00 82.38 114 PHE A O 1
ATOM 925 N N . SER A 1 115 ? 2.853 -0.455 -15.373 1.00 74.06 115 SER A N 1
ATOM 926 C CA . SER A 1 115 ? 3.320 -0.075 -16.704 1.00 74.06 115 SER A CA 1
ATOM 927 C C . SER A 1 115 ? 4.385 -1.028 -17.245 1.00 74.06 115 SER A C 1
ATOM 929 O O . SER A 1 115 ? 5.058 -0.661 -18.196 1.00 74.06 115 SER A O 1
ATOM 931 N N . SER A 1 116 ? 4.585 -2.215 -16.664 1.00 72.50 116 SER A N 1
ATOM 932 C CA . SER A 1 116 ? 5.695 -3.107 -17.036 1.00 72.50 116 SER A CA 1
ATOM 933 C C . SER A 1 116 ? 5.689 -3.515 -18.511 1.00 72.50 116 SER A C 1
ATOM 935 O O . SER A 1 116 ? 6.762 -3.602 -19.101 1.00 72.50 116 SER A O 1
ATOM 937 N N . ASP A 1 117 ? 4.510 -3.648 -19.121 1.00 65.38 117 ASP A N 1
ATOM 938 C CA . ASP A 1 117 ? 4.352 -3.929 -20.555 1.00 65.38 117 ASP A CA 1
ATOM 939 C C . ASP A 1 117 ? 4.662 -2.708 -21.447 1.00 65.38 117 ASP A C 1
ATOM 941 O O . ASP A 1 117 ? 5.082 -2.856 -22.592 1.00 65.38 117 ASP A O 1
ATOM 945 N N . SER A 1 118 ? 4.482 -1.493 -20.919 1.00 57.28 118 SER A N 1
ATOM 946 C CA . SER A 1 118 ? 4.772 -0.217 -21.601 1.00 57.28 118 SER A CA 1
ATOM 947 C C . SER A 1 118 ? 6.171 0.318 -21.286 1.00 57.28 118 SER A C 1
ATOM 949 O O . SER A 1 118 ? 6.676 1.224 -21.953 1.00 57.28 118 SER A O 1
ATOM 951 N N . LEU A 1 119 ? 6.801 -0.210 -20.236 1.00 52.91 119 LEU A N 1
ATOM 952 C CA . LEU A 1 119 ? 8.165 0.093 -19.868 1.00 52.91 119 LEU A CA 1
ATOM 953 C C . LEU A 1 119 ? 9.068 -0.633 -20.847 1.00 52.91 119 LEU A C 1
ATOM 955 O O . LEU A 1 119 ? 9.304 -1.836 -20.764 1.00 52.91 119 LEU A O 1
ATOM 959 N N . VAL A 1 120 ? 9.642 0.154 -21.744 1.00 46.81 120 VAL A N 1
ATOM 960 C CA . VAL A 1 120 ? 10.807 -0.245 -22.514 1.00 46.81 120 VAL A CA 1
ATOM 961 C C . VAL A 1 120 ? 11.949 -0.505 -21.520 1.00 46.81 120 VAL A C 1
ATOM 963 O O . VAL A 1 120 ? 12.746 0.382 -21.211 1.00 46.81 120 VAL A O 1
ATOM 966 N N . TYR A 1 121 ? 12.071 -1.740 -21.022 1.00 49.31 121 TYR A N 1
ATOM 967 C CA . TYR A 1 121 ? 13.403 -2.299 -20.830 1.00 49.31 121 TYR A CA 1
ATOM 968 C C . TYR A 1 121 ? 13.989 -2.300 -22.225 1.00 49.31 121 TYR A C 1
ATOM 970 O O . TYR A 1 121 ? 13.540 -3.064 -23.069 1.00 49.31 121 TYR A O 1
ATOM 978 N N . SER A 1 122 ? 14.872 -1.348 -22.503 1.00 47.97 122 SER A N 1
ATOM 979 C CA . SER A 1 122 ? 15.430 -1.134 -23.830 1.00 47.97 122 SER A CA 1
ATOM 980 C C . SER A 1 122 ? 15.780 -2.481 -24.465 1.00 47.97 122 SER A C 1
ATOM 982 O O . SER A 1 122 ? 16.694 -3.158 -23.991 1.00 47.97 122 SER A O 1
ATOM 984 N N . ILE A 1 123 ? 15.019 -2.800 -25.523 1.00 48.56 123 ILE A N 1
ATOM 985 C CA . ILE A 1 123 ? 15.005 -3.970 -26.412 1.00 48.56 123 ILE A CA 1
ATOM 986 C C . ILE A 1 123 ? 13.908 -5.024 -26.111 1.00 48.56 123 ILE A C 1
ATOM 988 O O . ILE A 1 123 ? 14.105 -5.958 -25.330 1.00 48.56 123 ILE A O 1
ATOM 992 N N . ASP A 1 124 ? 12.770 -4.898 -26.807 1.00 43.81 124 ASP A N 1
ATOM 993 C CA . ASP A 1 124 ? 11.668 -5.876 -26.844 1.00 43.81 124 ASP A CA 1
ATOM 994 C C . ASP A 1 124 ? 12.033 -7.133 -27.682 1.00 43.81 124 ASP A C 1
ATOM 996 O O . ASP A 1 124 ? 13.013 -7.170 -28.430 1.00 43.81 124 ASP A O 1
ATOM 1000 N N . ARG A 1 125 ? 11.227 -8.200 -27.573 1.00 49.03 125 ARG A N 1
ATOM 1001 C CA . ARG A 1 125 ? 11.228 -9.419 -28.393 1.00 49.03 125 ARG A CA 1
ATOM 1002 C C . ARG A 1 125 ? 11.173 -9.119 -29.901 1.00 49.03 125 ARG A C 1
ATOM 1004 O O . ARG A 1 125 ? 11.790 -9.879 -30.650 1.00 49.03 125 ARG A O 1
ATOM 1011 N N . GLY A 1 126 ? 10.517 -8.038 -30.342 1.00 50.16 126 GLY A N 1
ATOM 1012 C CA . GLY A 1 126 ? 10.538 -7.577 -31.740 1.00 50.16 126 GLY A CA 1
ATOM 1013 C C . GLY A 1 126 ? 11.924 -7.134 -32.228 1.00 50.16 126 GLY A C 1
ATOM 1014 O O . GLY A 1 126 ? 12.254 -7.268 -33.403 1.00 50.16 126 GLY A O 1
ATOM 1015 N N . GLU A 1 127 ? 12.788 -6.714 -31.308 1.00 54.97 127 GLU A N 1
ATOM 1016 C CA . GLU A 1 127 ? 14.141 -6.215 -31.567 1.00 54.97 127 GLU A CA 1
ATOM 1017 C C . GLU A 1 127 ? 15.200 -7.148 -30.963 1.00 54.97 127 GLU A C 1
ATOM 1019 O O . GLU A 1 127 ? 16.354 -6.767 -30.754 1.00 54.97 127 GLU A O 1
ATOM 1024 N N . LYS A 1 128 ? 14.834 -8.412 -30.702 1.00 56.28 128 LYS A N 1
ATOM 1025 C CA . LYS A 1 128 ? 15.717 -9.437 -30.124 1.00 56.28 128 LYS A CA 1
ATOM 1026 C C . LYS A 1 128 ? 17.040 -9.569 -30.882 1.00 56.28 128 LYS A C 1
ATOM 1028 O O . LYS A 1 128 ? 18.061 -9.887 -30.273 1.00 56.28 128 LYS A O 1
ATOM 1033 N N . ASP A 1 129 ? 17.032 -9.311 -32.187 1.00 55.00 129 ASP A N 1
ATOM 1034 C CA . ASP A 1 129 ? 18.235 -9.263 -33.019 1.00 55.00 129 ASP A CA 1
ATOM 1035 C C . ASP A 1 129 ? 19.171 -8.104 -32.628 1.00 55.00 129 ASP A C 1
ATOM 1037 O O . ASP A 1 129 ? 20.377 -8.301 -32.522 1.00 55.00 129 ASP A O 1
ATOM 1041 N N . ILE A 1 130 ? 18.637 -6.924 -32.297 1.00 57.84 130 ILE A N 1
ATOM 1042 C CA . ILE A 1 130 ? 19.413 -5.782 -31.788 1.00 57.84 130 ILE A CA 1
ATOM 1043 C C . ILE A 1 130 ? 20.011 -6.115 -30.418 1.00 57.84 130 ILE A C 1
ATOM 1045 O O . ILE A 1 130 ? 21.202 -5.890 -30.213 1.00 57.84 130 ILE A O 1
ATOM 1049 N N . TYR A 1 131 ? 19.247 -6.732 -29.507 1.00 55.38 131 TYR A N 1
ATOM 1050 C CA . TYR A 1 131 ? 19.781 -7.202 -28.217 1.00 55.38 131 TYR A CA 1
ATOM 1051 C C . TYR A 1 131 ? 20.859 -8.261 -28.409 1.00 55.38 131 TYR A C 1
ATOM 1053 O O . TYR A 1 131 ? 21.914 -8.190 -27.781 1.00 55.38 131 TYR A O 1
ATOM 1061 N N . GLY A 1 132 ? 20.619 -9.229 -29.295 1.00 58.25 132 GLY A N 1
ATOM 1062 C CA . GLY A 1 132 ? 21.577 -10.270 -29.644 1.00 58.25 132 GLY A CA 1
ATOM 1063 C C . GLY A 1 132 ? 22.870 -9.681 -30.199 1.00 58.25 132 GLY A C 1
ATOM 1064 O O . GLY A 1 132 ? 23.947 -10.017 -29.713 1.00 58.25 132 GLY A O 1
ATOM 1065 N N . LYS A 1 133 ? 22.769 -8.741 -31.143 1.00 64.38 133 LYS A N 1
ATOM 1066 C CA . LYS A 1 133 ? 23.905 -8.032 -31.741 1.00 64.38 133 LYS A CA 1
ATOM 1067 C C . LYS A 1 133 ? 24.629 -7.159 -30.724 1.00 64.38 133 LYS A C 1
ATOM 1069 O O . LYS A 1 133 ? 25.851 -7.224 -30.662 1.00 64.38 133 LYS A O 1
ATOM 1074 N N . MET A 1 134 ? 23.927 -6.397 -29.889 1.00 58.62 134 MET A N 1
ATOM 1075 C CA . MET A 1 134 ? 24.549 -5.617 -28.817 1.00 58.62 134 MET A CA 1
ATOM 1076 C C . MET A 1 134 ? 25.280 -6.536 -27.837 1.00 58.62 134 MET A C 1
ATOM 1078 O O . MET A 1 134 ? 26.464 -6.347 -27.590 1.00 58.62 134 MET A O 1
ATOM 1082 N N . LYS A 1 135 ? 24.628 -7.589 -27.339 1.00 55.34 135 LYS A N 1
ATOM 1083 C CA . LYS A 1 135 ? 25.213 -8.538 -26.384 1.00 55.34 135 LYS A CA 1
ATOM 1084 C C . LYS A 1 135 ? 26.400 -9.311 -26.957 1.00 55.34 135 LYS A C 1
ATOM 1086 O O . LYS A 1 135 ? 27.384 -9.497 -26.249 1.00 55.34 135 LYS A O 1
ATOM 1091 N N . ALA A 1 136 ? 26.329 -9.737 -28.217 1.00 61.47 136 ALA A N 1
ATOM 1092 C CA . ALA A 1 136 ? 27.422 -10.429 -28.898 1.00 61.47 136 ALA A CA 1
ATOM 1093 C C . ALA A 1 136 ? 28.633 -9.513 -29.147 1.00 61.47 136 ALA A C 1
ATOM 1095 O O . ALA A 1 136 ? 29.763 -9.993 -29.186 1.00 61.47 136 ALA A O 1
ATOM 1096 N N . ASN A 1 137 ? 28.405 -8.202 -29.288 1.00 55.31 137 ASN A N 1
ATOM 1097 C CA . ASN A 1 137 ? 29.449 -7.213 -29.560 1.00 55.31 137 ASN A CA 1
ATOM 1098 C C . ASN A 1 137 ? 29.910 -6.423 -28.318 1.00 55.31 137 ASN A C 1
ATOM 1100 O O . ASN A 1 137 ? 30.883 -5.667 -28.401 1.00 55.31 137 ASN A O 1
ATOM 1104 N N . ILE A 1 138 ? 29.266 -6.609 -27.159 1.00 56.16 138 ILE A N 1
ATOM 1105 C CA . ILE A 1 138 ? 29.743 -6.123 -25.859 1.00 56.16 138 ILE A CA 1
ATOM 1106 C C . ILE A 1 138 ? 30.879 -7.041 -25.391 1.00 56.16 138 ILE A C 1
ATOM 1108 O O . ILE A 1 138 ? 30.674 -8.155 -24.909 1.00 56.16 138 ILE A O 1
ATOM 1112 N N . ALA A 1 139 ? 32.113 -6.559 -25.527 1.00 50.66 139 ALA A N 1
ATOM 1113 C CA . ALA A 1 139 ? 33.298 -7.247 -25.031 1.00 50.66 139 ALA A CA 1
ATOM 1114 C C . ALA A 1 139 ? 33.568 -6.868 -23.563 1.00 50.66 139 ALA A C 1
ATOM 1116 O O . ALA A 1 139 ? 34.170 -5.834 -23.276 1.00 50.66 139 ALA A O 1
ATOM 1117 N N . GLY A 1 140 ? 33.155 -7.731 -22.630 1.00 52.94 140 GLY A N 1
ATOM 1118 C CA . GLY A 1 140 ? 33.390 -7.572 -21.189 1.00 52.94 140 GLY A CA 1
ATOM 1119 C C . GLY A 1 140 ? 32.115 -7.322 -20.378 1.00 52.94 140 GLY A C 1
ATOM 1120 O O . GLY A 1 140 ? 31.066 -6.990 -20.916 1.00 52.94 140 GLY A O 1
ATOM 1121 N N . GLY A 1 141 ? 32.189 -7.532 -19.062 1.00 51.69 141 GLY A N 1
ATOM 1122 C CA . GLY A 1 141 ? 31.049 -7.313 -18.166 1.00 51.69 141 GLY A CA 1
ATOM 1123 C C . GLY A 1 141 ? 30.772 -5.825 -17.895 1.00 51.69 141 GLY A C 1
ATOM 1124 O O . GLY A 1 141 ? 31.646 -4.992 -18.142 1.00 51.69 141 GLY A O 1
ATOM 1125 N N . PRO A 1 142 ? 29.615 -5.482 -17.291 1.00 50.22 142 PRO A N 1
ATOM 1126 C CA . PRO A 1 142 ? 29.231 -4.100 -16.965 1.00 50.22 142 PRO A CA 1
ATOM 1127 C C . PRO A 1 142 ? 30.279 -3.334 -16.146 1.00 50.22 142 PRO A C 1
ATOM 1129 O O . PRO A 1 142 ? 30.348 -2.113 -16.209 1.00 50.22 142 PRO A O 1
ATOM 1132 N N . SER A 1 143 ? 31.151 -4.049 -15.425 1.00 51.22 143 SER A N 1
ATOM 1133 C CA . SER A 1 143 ? 32.297 -3.487 -14.702 1.00 51.22 143 SER A CA 1
ATOM 1134 C C . SER A 1 143 ? 33.246 -2.662 -15.578 1.00 51.22 143 SER A C 1
ATOM 1136 O O . SER A 1 143 ? 33.944 -1.803 -15.051 1.00 51.22 143 SER A O 1
ATOM 1138 N N . ILE A 1 144 ? 33.291 -2.902 -16.895 1.00 55.56 144 ILE A N 1
ATOM 1139 C CA . ILE A 1 144 ? 34.137 -2.123 -17.811 1.00 55.56 144 ILE A CA 1
ATOM 1140 C C . ILE A 1 144 ? 33.646 -0.676 -17.963 1.00 55.56 144 ILE A C 1
ATOM 1142 O O . ILE A 1 144 ? 34.462 0.217 -18.146 1.00 55.56 144 ILE A O 1
ATOM 1146 N N . ILE A 1 145 ? 32.338 -0.437 -17.797 1.00 51.00 145 ILE A N 1
ATOM 1147 C CA . ILE A 1 145 ? 31.703 0.891 -17.871 1.00 51.00 145 ILE A CA 1
ATOM 1148 C C . ILE A 1 145 ? 32.122 1.765 -16.678 1.00 51.00 145 ILE A C 1
ATOM 1150 O O . ILE A 1 145 ? 32.209 2.984 -16.793 1.00 51.00 145 ILE A O 1
ATOM 1154 N N . PHE A 1 146 ? 32.427 1.148 -15.534 1.00 48.12 146 PHE A N 1
ATOM 1155 C CA . PHE A 1 146 ? 32.812 1.857 -14.311 1.00 48.12 146 PHE A CA 1
ATOM 1156 C C . PHE A 1 146 ? 34.316 2.164 -14.224 1.00 48.12 146 PHE A C 1
ATOM 1158 O O . PHE A 1 146 ? 34.735 2.912 -13.343 1.00 48.12 146 PHE A O 1
ATOM 1165 N N . ASN A 1 147 ? 35.129 1.649 -15.153 1.00 52.56 147 ASN A N 1
ATOM 1166 C CA . ASN A 1 147 ? 36.547 1.982 -15.250 1.00 52.56 147 ASN A CA 1
ATOM 1167 C C . ASN A 1 147 ? 36.743 3.115 -16.263 1.00 52.56 147 ASN A C 1
ATOM 1169 O O . ASN A 1 147 ? 36.731 2.894 -17.469 1.00 52.56 147 ASN A O 1
ATOM 1173 N N . ARG A 1 148 ? 36.959 4.339 -15.762 1.00 53.50 148 ARG A N 1
ATOM 1174 C CA . ARG A 1 148 ? 37.130 5.556 -16.584 1.00 53.50 148 ARG A CA 1
ATOM 1175 C C . ARG A 1 148 ? 38.339 5.520 -17.525 1.00 53.50 148 ARG A C 1
ATOM 1177 O O . ARG A 1 148 ? 38.416 6.335 -18.438 1.00 53.50 148 ARG A O 1
ATOM 1184 N N . TYR A 1 149 ? 39.286 4.613 -17.296 1.00 64.31 149 TYR A N 1
ATOM 1185 C CA . TYR A 1 149 ? 40.512 4.518 -18.073 1.00 64.31 149 TYR A CA 1
ATOM 1186 C C . TYR A 1 149 ? 40.909 3.058 -18.290 1.00 64.31 149 TYR A C 1
ATOM 1188 O O . TYR A 1 149 ? 41.113 2.304 -17.337 1.00 64.31 149 TYR A O 1
ATOM 1196 N N . ALA A 1 150 ? 41.038 2.670 -19.557 1.00 71.44 150 ALA A N 1
ATOM 1197 C CA . ALA A 1 150 ? 41.574 1.384 -19.969 1.00 71.44 150 ALA A CA 1
ATOM 1198 C C . ALA A 1 150 ? 42.657 1.610 -21.027 1.00 71.44 150 ALA A C 1
ATOM 1200 O O . ALA A 1 150 ? 42.451 2.362 -21.978 1.00 71.44 150 ALA A O 1
ATOM 1201 N N . LYS A 1 151 ? 43.800 0.936 -20.881 1.00 79.62 151 LYS A N 1
ATOM 1202 C CA . LYS A 1 151 ? 44.940 1.012 -21.794 1.00 79.62 151 LYS A CA 1
ATOM 1203 C C . LYS A 1 151 ? 45.389 -0.378 -22.226 1.00 79.62 151 LYS A C 1
ATOM 1205 O O . LYS A 1 151 ? 45.526 -1.306 -21.422 1.00 79.62 151 LYS A O 1
ATOM 1210 N N . ARG A 1 152 ? 45.588 -0.522 -23.537 1.00 80.38 152 ARG A N 1
ATOM 1211 C CA . ARG A 1 152 ? 46.009 -1.771 -24.175 1.00 80.38 152 ARG A CA 1
ATOM 1212 C C . ARG A 1 152 ? 47.374 -2.189 -23.629 1.00 80.38 152 ARG A C 1
ATOM 1214 O O . ARG A 1 152 ? 48.277 -1.371 -23.548 1.00 80.38 152 ARG A O 1
ATOM 1221 N N . ASN A 1 153 ? 47.513 -3.473 -23.315 1.00 85.25 153 ASN A N 1
ATOM 1222 C CA . ASN A 1 153 ? 48.686 -4.109 -22.713 1.00 85.25 153 ASN A CA 1
ATOM 1223 C C . ASN A 1 153 ? 49.038 -3.657 -21.283 1.00 85.25 153 ASN A C 1
ATOM 1225 O O . ASN A 1 153 ? 50.018 -4.154 -20.741 1.00 85.25 153 ASN A O 1
ATOM 1229 N N . GLU A 1 154 ? 48.224 -2.807 -20.651 1.00 83.06 154 GLU A N 1
ATOM 1230 C CA . GLU A 1 154 ? 48.503 -2.274 -19.308 1.00 83.06 154 GLU A CA 1
ATOM 1231 C C . GLU A 1 154 ? 47.373 -2.573 -18.321 1.00 83.06 154 GLU A C 1
ATOM 1233 O O . GLU A 1 154 ? 47.609 -3.130 -17.248 1.00 83.06 154 GLU A O 1
ATOM 1238 N N . THR A 1 155 ? 46.124 -2.272 -18.684 1.00 80.25 155 THR A N 1
ATOM 1239 C CA . THR A 1 155 ? 44.978 -2.499 -17.796 1.00 80.25 155 THR A CA 1
ATOM 1240 C C . THR A 1 155 ? 44.703 -3.990 -17.629 1.00 80.25 155 THR A C 1
ATOM 1242 O O . THR A 1 155 ? 44.586 -4.733 -18.609 1.00 80.25 155 THR A O 1
ATOM 1245 N N . LYS A 1 156 ? 44.562 -4.432 -16.375 1.00 80.62 156 LYS A N 1
ATOM 1246 C CA . LYS A 1 156 ? 44.205 -5.809 -16.021 1.00 80.62 156 LYS A CA 1
ATOM 1247 C C . LYS A 1 156 ? 42.706 -5.909 -15.748 1.00 80.62 156 LYS A C 1
ATOM 1249 O O . LYS A 1 156 ? 42.155 -5.135 -14.972 1.00 80.62 156 LYS A O 1
ATOM 1254 N N . ASN A 1 157 ? 42.057 -6.885 -16.372 1.00 70.75 157 ASN A N 1
ATOM 1255 C CA . ASN A 1 157 ? 40.648 -7.189 -16.145 1.00 70.75 157 ASN A CA 1
ATOM 1256 C C . ASN A 1 157 ? 40.466 -8.039 -14.878 1.00 70.75 157 ASN A C 1
ATOM 1258 O O . ASN A 1 157 ? 41.426 -8.585 -14.325 1.00 70.75 157 ASN A O 1
ATOM 1262 N N . ARG A 1 158 ? 39.211 -8.207 -14.441 1.00 59.44 158 ARG A N 1
ATOM 1263 C CA . ARG A 1 158 ? 38.853 -9.130 -13.354 1.00 59.44 158 ARG A CA 1
ATOM 1264 C C . ARG A 1 158 ? 39.378 -10.534 -13.697 1.00 59.44 158 ARG A C 1
ATOM 1266 O O . ARG A 1 158 ? 39.006 -11.096 -14.723 1.00 59.44 158 ARG A O 1
ATOM 1273 N N . GLY A 1 159 ? 40.291 -11.055 -12.873 1.00 68.69 159 GLY A N 1
ATOM 1274 C CA . GLY A 1 159 ? 41.025 -12.303 -13.137 1.00 68.69 159 GLY A CA 1
ATOM 1275 C C . GLY A 1 159 ? 42.460 -12.127 -13.657 1.00 68.69 159 GLY A C 1
ATOM 1276 O O . GLY A 1 159 ? 43.048 -13.091 -14.134 1.00 68.69 159 GLY A O 1
ATOM 1277 N N . GLY A 1 160 ? 43.028 -10.916 -13.613 1.00 74.56 160 GLY A N 1
ATOM 1278 C CA . GLY A 1 160 ? 44.460 -10.671 -13.851 1.00 74.56 160 GLY A CA 1
ATOM 1279 C C . GLY A 1 160 ? 44.902 -10.697 -15.319 1.00 74.56 160 GLY A C 1
ATOM 1280 O O . GLY A 1 160 ? 46.061 -10.408 -15.615 1.00 74.56 160 GLY A O 1
ATOM 1281 N N . LYS A 1 161 ? 43.989 -10.994 -16.251 1.00 78.75 161 LYS A N 1
ATOM 1282 C CA . LYS A 1 161 ? 44.259 -10.993 -17.694 1.00 78.75 161 LYS A CA 1
ATOM 1283 C C . LYS A 1 161 ? 44.467 -9.568 -18.204 1.00 78.75 161 LYS A C 1
ATOM 1285 O O . LYS A 1 161 ? 43.669 -8.676 -17.917 1.00 78.75 161 LYS A O 1
ATOM 1290 N N . VAL A 1 162 ? 45.516 -9.369 -18.995 1.00 85.62 162 VAL A N 1
ATOM 1291 C CA . VAL A 1 162 ? 45.865 -8.065 -19.572 1.00 85.62 162 VAL A CA 1
ATOM 1292 C C . VAL A 1 162 ? 44.953 -7.746 -20.761 1.00 85.62 162 VAL A C 1
ATOM 1294 O O . VAL A 1 162 ? 44.766 -8.580 -21.646 1.00 85.62 162 VAL A O 1
ATOM 1297 N N . CYS A 1 163 ? 44.405 -6.530 -20.805 1.00 75.06 163 CYS A N 1
ATOM 1298 C CA . CYS A 1 163 ? 43.588 -6.031 -21.909 1.00 75.06 163 CYS A CA 1
ATOM 1299 C C . CYS A 1 163 ? 44.403 -5.968 -23.213 1.00 75.06 163 CYS A C 1
ATOM 1301 O O . CYS A 1 163 ? 45.405 -5.260 -23.290 1.00 75.06 163 CYS A O 1
ATOM 1303 N N . LYS A 1 164 ? 43.989 -6.697 -24.258 1.00 78.31 164 LYS A N 1
ATOM 1304 C CA . LYS A 1 164 ? 44.719 -6.776 -25.543 1.00 78.31 164 LYS A CA 1
ATOM 1305 C C . LYS A 1 164 ? 44.121 -5.940 -26.670 1.00 78.31 164 LYS A C 1
ATOM 1307 O O . LYS A 1 164 ? 44.840 -5.603 -27.612 1.00 78.31 164 LYS A O 1
ATOM 1312 N N . LYS A 1 165 ? 42.838 -5.595 -26.580 1.00 70.44 165 LYS A N 1
ATOM 1313 C CA . LYS A 1 165 ? 42.110 -4.808 -27.578 1.00 70.44 165 LYS A CA 1
ATOM 1314 C C . LYS A 1 165 ? 41.095 -3.929 -26.857 1.00 70.44 165 LYS A C 1
ATOM 1316 O O . LYS A 1 165 ? 40.389 -4.417 -25.981 1.00 70.44 165 LYS A O 1
ATOM 1321 N N . ILE A 1 166 ? 41.044 -2.658 -27.235 1.00 65.69 166 ILE A N 1
ATOM 1322 C CA . ILE A 1 166 ? 40.026 -1.705 -26.791 1.00 65.69 166 ILE A CA 1
ATOM 1323 C C . ILE A 1 166 ? 39.164 -1.412 -28.012 1.00 65.69 166 ILE A C 1
ATOM 1325 O O . ILE A 1 166 ? 39.698 -1.121 -29.081 1.00 65.69 166 ILE A O 1
ATOM 1329 N N . ILE A 1 167 ? 37.851 -1.542 -27.861 1.00 58.25 167 ILE A N 1
ATOM 1330 C CA . ILE A 1 167 ? 36.875 -1.188 -28.889 1.00 58.25 167 ILE A CA 1
ATOM 1331 C C . ILE A 1 167 ? 36.089 -0.015 -28.316 1.00 58.25 167 ILE A C 1
ATOM 1333 O O . ILE A 1 167 ? 35.337 -0.185 -27.360 1.00 58.25 167 ILE A O 1
ATOM 1337 N N . GLY A 1 168 ? 36.334 1.180 -28.847 1.00 55.12 168 GLY A N 1
ATOM 1338 C CA . GLY A 1 168 ? 35.527 2.356 -28.549 1.00 55.12 168 GLY A CA 1
ATOM 1339 C C . GLY A 1 168 ? 34.386 2.427 -29.551 1.00 55.12 168 GLY A C 1
ATOM 1340 O O . GLY A 1 168 ? 34.639 2.467 -30.751 1.00 55.12 168 GLY A O 1
ATOM 1341 N N . TYR A 1 169 ? 33.149 2.424 -29.067 1.00 53.34 169 TYR A N 1
ATOM 1342 C CA . TYR A 1 169 ? 32.009 2.819 -29.885 1.00 53.34 169 TYR A CA 1
ATOM 1343 C C . TYR A 1 169 ? 31.827 4.323 -29.715 1.00 53.34 169 TYR A C 1
ATOM 1345 O O . TYR A 1 169 ? 31.656 4.792 -28.587 1.00 53.34 169 TYR A O 1
ATOM 1353 N N . ASP A 1 170 ? 31.896 5.075 -30.815 1.00 49.25 170 ASP A N 1
ATOM 1354 C CA . ASP A 1 170 ? 31.521 6.485 -30.797 1.00 49.25 170 ASP A CA 1
ATOM 1355 C C . ASP A 1 170 ? 30.013 6.573 -30.562 1.00 49.25 170 ASP A C 1
ATOM 1357 O O . ASP A 1 170 ? 29.187 6.315 -31.440 1.00 49.25 170 ASP A O 1
ATOM 1361 N N . ALA A 1 171 ? 29.657 6.891 -29.325 1.00 54.38 171 ALA A N 1
ATOM 1362 C CA . ALA A 1 171 ? 28.280 7.046 -28.918 1.00 54.38 171 ALA A CA 1
ATOM 1363 C C . ALA A 1 171 ? 27.666 8.363 -29.417 1.00 54.38 171 ALA A C 1
ATOM 1365 O O . ALA A 1 171 ? 26.514 8.608 -29.085 1.00 54.38 171 ALA A O 1
ATOM 1366 N N . LYS A 1 172 ? 28.342 9.209 -30.218 1.00 45.62 172 LYS A N 1
ATOM 1367 C CA . LYS A 1 172 ? 27.726 10.433 -30.778 1.00 45.62 172 LYS A CA 1
ATOM 1368 C C . LYS A 1 172 ? 26.388 10.174 -31.467 1.00 45.62 172 LYS A C 1
ATOM 1370 O O . LYS A 1 172 ? 25.468 10.967 -31.307 1.00 45.62 172 LYS A O 1
ATOM 1375 N N . ALA A 1 173 ? 26.236 9.039 -32.150 1.00 51.28 173 ALA A N 1
ATOM 1376 C CA . ALA A 1 173 ? 24.960 8.629 -32.743 1.00 51.28 173 ALA A CA 1
ATOM 1377 C C . ALA A 1 173 ? 23.834 8.421 -31.706 1.00 51.28 173 ALA A C 1
ATOM 1379 O O . ALA A 1 173 ? 22.671 8.643 -32.021 1.00 51.28 173 ALA A O 1
ATOM 1380 N N . LEU A 1 174 ? 24.168 8.065 -30.460 1.00 49.44 174 LEU A N 1
ATOM 1381 C CA . LEU A 1 174 ? 23.225 7.977 -29.337 1.00 49.44 174 LEU A CA 1
ATOM 1382 C C . LEU A 1 174 ? 22.879 9.355 -28.738 1.00 49.44 174 LEU A C 1
ATOM 1384 O O . LEU A 1 174 ? 21.890 9.462 -28.018 1.00 49.44 174 LEU A O 1
ATOM 1388 N N . TYR A 1 175 ? 23.675 10.396 -29.013 1.00 45.25 175 TYR A N 1
ATOM 1389 C CA . TYR A 1 175 ? 23.500 11.756 -28.480 1.00 45.25 175 TYR A CA 1
ATOM 1390 C C . TYR A 1 175 ? 23.008 12.778 -29.513 1.00 45.25 175 TYR A C 1
ATOM 1392 O O . TYR A 1 175 ? 22.590 13.860 -29.120 1.00 45.25 175 TYR A O 1
ATOM 1400 N N . LEU A 1 176 ? 22.994 12.445 -30.807 1.00 43.56 176 LEU A N 1
ATOM 1401 C CA . LEU A 1 176 ? 22.549 13.342 -31.885 1.00 43.56 176 LEU A CA 1
ATOM 1402 C C . LEU A 1 176 ? 21.123 13.891 -31.667 1.00 43.56 176 LEU A C 1
ATOM 1404 O O . LEU A 1 176 ? 20.851 15.039 -32.002 1.00 43.56 176 LEU A O 1
ATOM 1408 N N . TRP A 1 177 ? 20.234 13.119 -31.032 1.00 42.84 177 TRP A N 1
ATOM 1409 C CA . TRP A 1 177 ? 18.909 13.598 -30.614 1.00 42.84 177 TRP A CA 1
ATOM 1410 C C . TRP A 1 177 ? 18.956 14.567 -29.414 1.00 42.84 177 TRP A C 1
ATOM 1412 O O . TRP A 1 177 ? 18.179 15.517 -29.357 1.00 42.84 177 TRP A O 1
ATOM 1422 N N . ALA A 1 178 ? 19.892 14.376 -28.480 1.00 42.62 178 ALA A N 1
ATOM 1423 C CA . ALA A 1 178 ? 20.052 15.234 -27.304 1.00 42.62 178 ALA A CA 1
ATOM 1424 C C . ALA A 1 178 ? 20.661 16.605 -27.650 1.00 42.62 178 ALA A C 1
ATOM 1426 O O . ALA A 1 178 ? 20.298 17.607 -27.033 1.00 42.62 178 ALA A O 1
ATOM 1427 N N . ASP A 1 179 ? 21.539 16.665 -28.656 1.00 39.22 179 ASP A N 1
ATOM 1428 C CA . ASP A 1 179 ? 22.078 17.934 -29.159 1.00 39.22 179 ASP A CA 1
ATOM 1429 C C . ASP A 1 179 ? 21.019 18.729 -29.946 1.00 39.22 179 ASP A C 1
ATOM 1431 O O . ASP A 1 179 ? 20.962 19.950 -29.824 1.00 39.22 179 ASP A O 1
ATOM 1435 N N . ALA A 1 180 ? 20.119 18.050 -30.672 1.00 45.94 180 ALA A N 1
ATOM 1436 C CA . ALA A 1 180 ? 19.029 18.691 -31.416 1.00 45.94 180 ALA A CA 1
ATOM 1437 C C . ALA A 1 180 ? 17.920 19.285 -30.523 1.00 45.94 180 ALA A C 1
ATOM 1439 O O . ALA A 1 180 ? 17.236 20.213 -30.945 1.00 45.94 180 ALA A O 1
ATOM 1440 N N . MET A 1 181 ? 17.732 18.789 -29.293 1.00 39.50 181 MET A N 1
ATOM 1441 C CA . MET A 1 181 ? 16.760 19.370 -28.352 1.00 39.50 181 MET A CA 1
ATOM 1442 C C . MET A 1 181 ? 17.268 20.652 -27.678 1.00 39.50 181 MET A C 1
ATOM 1444 O O . MET A 1 181 ? 16.466 21.520 -27.356 1.00 39.50 181 MET A O 1
ATOM 1448 N N . ARG A 1 182 ? 18.587 20.835 -27.517 1.00 37.38 182 ARG A N 1
ATOM 1449 C CA . ARG A 1 182 ? 19.148 22.072 -26.936 1.00 37.38 182 ARG A CA 1
ATOM 1450 C C . ARG A 1 182 ? 19.069 23.286 -27.858 1.00 37.38 182 ARG A C 1
ATOM 1452 O O . ARG A 1 182 ? 19.145 24.409 -27.372 1.00 37.38 182 ARG A O 1
ATOM 1459 N N . SER A 1 183 ? 18.939 23.077 -29.163 1.00 38.06 183 SER A N 1
ATOM 1460 C CA . SER A 1 183 ? 18.812 24.153 -30.148 1.00 38.06 183 SER A CA 1
ATOM 1461 C C . SER A 1 183 ? 17.369 24.614 -30.382 1.00 38.06 183 SER A C 1
ATOM 1463 O O . SER A 1 183 ? 17.176 25.595 -31.092 1.00 38.06 183 SER A O 1
ATOM 1465 N N . ILE A 1 184 ? 16.367 23.944 -29.798 1.00 42.62 184 ILE A N 1
ATOM 1466 C CA . ILE A 1 184 ? 14.949 24.328 -29.929 1.00 42.62 184 ILE A CA 1
ATOM 1467 C C . ILE A 1 184 ? 14.507 25.278 -28.798 1.00 42.62 184 ILE A C 1
ATOM 1469 O O . ILE A 1 184 ? 13.609 26.080 -29.014 1.00 42.62 184 ILE A O 1
ATOM 1473 N N . ASP A 1 185 ? 15.197 25.288 -27.652 1.00 43.38 185 ASP A N 1
ATOM 1474 C CA . ASP A 1 185 ? 14.873 26.161 -26.504 1.00 43.38 185 ASP A CA 1
ATOM 1475 C C . ASP A 1 185 ? 15.569 27.546 -26.538 1.00 43.38 185 ASP A C 1
ATOM 1477 O O . ASP A 1 185 ? 15.584 28.265 -25.540 1.00 43.38 185 ASP A O 1
ATOM 1481 N N . TYR A 1 186 ? 16.150 27.938 -27.678 1.00 41.09 186 TYR A N 1
ATOM 1482 C CA . TYR A 1 186 ? 16.756 29.264 -27.893 1.00 41.09 186 TYR A CA 1
ATOM 1483 C C . TYR A 1 186 ? 16.187 29.968 -29.137 1.00 41.09 186 TYR A C 1
ATOM 1485 O O . TYR A 1 186 ? 16.942 30.398 -30.008 1.00 41.09 186 TYR A O 1
ATOM 1493 N N . ASN A 1 187 ? 14.861 30.098 -29.212 1.00 37.75 187 ASN A N 1
ATOM 1494 C CA . ASN A 1 187 ? 14.182 31.139 -29.995 1.00 37.75 187 ASN A CA 1
ATOM 1495 C C . ASN A 1 187 ? 12.918 31.608 -29.277 1.00 37.75 187 ASN A C 1
ATOM 1497 O O . ASN A 1 187 ? 12.100 30.735 -28.914 1.00 37.75 187 ASN A O 1
#

Organism: NCBI:txid29920

pLDDT: mean 76.61, std 20.47, range [31.2, 97.12]